Protein AF-G0PGC0-F1 (afdb_monomer)

Organism: Caenorhabditis brenneri (NCBI:txid135651)

Foldseek 3Di:
DWWWFDFDLPFFQLQETEIETEPPLDDLVLVLQQDALVVVVVVVVVVLVVLVVSQVVSCVVPVDGHAYEYEYECPPPDVVQLPPCPHSVNQSLLQSLVCCVPRNLVHYQAYEYEDHPDDVVVVVVSCPVRHDPSSVVRYDYDPALVCVVVVGALCNDQVVSVGDDFQPVPQPVVRSSSTHNDDDRDPVSGADQCNQVVVVVHPDFDDWDKDFAFAQGKDKDKEFDQAWFKKKKWKAKPAWKFKWKWFDDPNDTHTPGDGDIHHGDGHIDIDMDTDGGGMMMIMTGHNDPDRGTMMMIMGMYTDHD

Mean predicted aligned error: 5.48 Å

InterPro domains:
  IPR001251 CRAL-TRIO lipid binding domain [PF00650] (39-163)
  IPR001251 CRAL-TRIO lipid binding domain [PS50191] (1-169)
  IPR001251 CRAL-TRIO lipid binding domain [SM00516] (1-166)
  IPR001251 CRAL-TRIO lipid binding domain [cd00170] (18-164)
  IPR036598 GOLD domain superfamily [SSF101576] (211-293)
  IPR036865 CRAL-TRIO lipid binding domain superfamily [G3DSA:3.40.525.10] (3-189)
  IPR036865 CRAL-TRIO lipid binding domain superfamily [SSF52087] (11-184)

pLDDT: mean 89.94, std 7.07, range [61.03, 98.25]

Secondary structure (DSSP, 8-state):
--EEB---SS-EETTEEEEEEE-TT--HHHHHHHS-HHHHHHHHHHHHHHHHHHHHHHHHHHSS--EEEEEEE-TT--THHHHSTTSHHHHHHHHHHHHHHHTSTTTEEEEEEES-SS-HHHHHHHHHHHS-HHHHHHEEE-SSGGGGGGTS-GGGSBGGGTS-B--TTS-SSSGGG-BPPPPPP-GGGPPPTTHHHHTTT-SS----EEEEE-TT-EEEEEEEESS-EEEEEEEEEEEEEEEEEEEEETTEEEEEEEEEEEEEEEEEEEEEEEE-SEEEEEEEE----SSPPEEEEEEEEEE--

Solvent-accessible surface area (backbone atoms only — not comparable to full-atom values): 16478 Å² total; per-residue (Å²): 87,68,23,37,33,68,77,53,81,89,49,43,33,84,56,28,32,49,38,45,37,41,33,48,80,49,54,58,75,60,48,50,39,52,46,34,63,68,60,55,52,49,52,53,53,55,50,48,56,53,48,54,50,44,29,53,48,50,24,68,76,67,76,42,85,49,33,34,34,37,40,38,35,32,41,77,49,63,68,74,54,50,69,45,70,84,32,69,55,22,45,52,50,31,53,54,45,46,46,40,49,75,65,34,50,88,44,45,67,35,40,40,35,27,56,63,78,60,60,66,73,58,53,48,59,54,44,66,75,51,46,56,73,76,45,52,72,32,52,42,82,39,95,48,61,69,57,51,62,80,80,38,45,47,68,45,32,34,38,81,57,76,29,64,21,62,36,87,84,68,68,18,60,58,34,44,61,40,19,26,70,35,61,82,84,56,78,90,58,50,50,56,85,46,41,76,32,44,80,68,78,29,95,56,71,69,92,55,53,76,48,75,29,41,51,74,30,73,46,79,49,79,42,75,41,89,52,58,24,34,38,35,41,40,31,34,24,77,37,64,29,36,36,32,29,29,35,55,53,99,91,41,78,44,79,79,38,74,77,44,77,50,60,20,83,82,34,44,40,65,54,72,43,82,41,64,57,42,41,36,34,42,37,40,30,20,77,49,95,47,93,67,55,36,43,35,43,36,34,67,50,72,42,83,116

Nearest PDB structures (foldseek):
  6q68-assembly1_C  TM=8.870E-01  e=1.163E-05  Bos taurus
  6hlt-assembly2_C  TM=7.631E-01  e=2.149E-05  Homo sapiens
  6hlw-assembly2_C  TM=6.693E-01  e=7.563E-06  Homo sapiens
  3afg-assembly2_B  TM=5.749E-01  e=2.508E-04  Thermococcus kodakarensis
  8xmz-assembly2_B  TM=5.849E-01  e=1.317E-03  Aquimarina sp. BL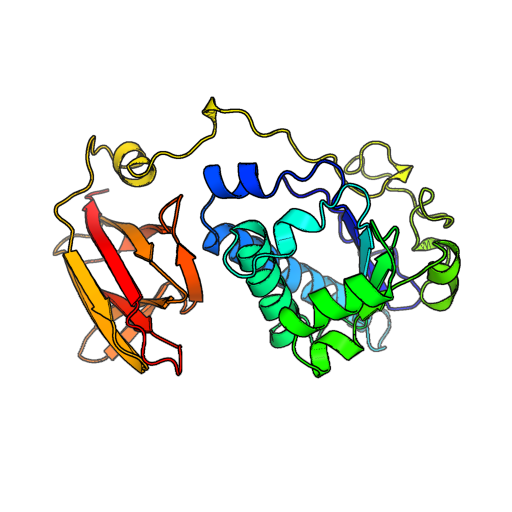5

Sequence (305 aa):
RFHISQLNYEVTSKNLHVFVQRMDGMDIKEILKIMPLSYVLHSYFMLQENFSRAIAHTERETGKPSSVVCILDLKGLNLMDFMNPLSGPAQLARLVVQIWAEYFSDHLCKLLLINPPGIISVMWQVTKRLVDPNTAEKLAFLSNIEDLKKYLEPESIPIEYGGTYRDDTGYADPPEGACKPPRKIIKDEYKAQDYIWNENGLLKAPKGKSFSVKSFHTSEYSVKTSTAGKLVWSYTSSGDIDFEIVRKDAGKEIAIWPKITVTSLKLPEFGEKLVTPGEYILKFTNPSNTWFPVKINCAGEVFNV

Structure (mmCIF, N/CA/C/O backbone):
data_AF-G0PGC0-F1
#
_entry.id   AF-G0PGC0-F1
#
loop_
_atom_site.group_PDB
_atom_site.id
_atom_site.type_symbol
_atom_site.label_atom_id
_atom_site.label_alt_id
_atom_site.label_comp_id
_atom_site.label_asym_id
_atom_site.label_entity_id
_atom_site.label_seq_id
_atom_site.pdbx_PDB_ins_code
_atom_site.Cartn_x
_atom_site.Cartn_y
_atom_site.Cartn_z
_atom_site.occupancy
_atom_site.B_iso_or_equiv
_atom_site.auth_seq_id
_atom_site.auth_comp_id
_atom_site.auth_asym_id
_atom_site.auth_atom_id
_atom_site.pdbx_PDB_model_num
ATOM 1 N N . ARG A 1 1 ? -6.577 6.711 -8.496 1.00 81.94 1 ARG A N 1
ATOM 2 C CA . ARG A 1 1 ? -6.130 7.736 -7.511 1.00 81.94 1 ARG A CA 1
ATOM 3 C C . ARG A 1 1 ? -4.621 7.727 -7.477 1.00 81.94 1 ARG A C 1
ATOM 5 O O . ARG A 1 1 ? -4.012 8.768 -7.637 1.00 81.94 1 ARG A O 1
ATOM 12 N N . PHE A 1 2 ? -4.063 6.531 -7.345 1.00 85.81 2 PHE A N 1
ATOM 13 C CA . PHE A 1 2 ? -2.728 6.196 -7.812 1.00 85.81 2 PHE A CA 1
ATOM 14 C C . PHE A 1 2 ? -2.684 6.214 -9.344 1.00 85.81 2 PHE A C 1
ATOM 16 O O . PHE A 1 2 ? -3.725 6.001 -9.979 1.00 85.81 2 PHE A O 1
ATOM 23 N N . HIS A 1 3 ? -1.506 6.512 -9.880 1.00 91.12 3 HIS A N 1
ATOM 24 C CA . HIS A 1 3 ? -1.178 6.518 -11.299 1.00 91.12 3 HIS A CA 1
ATOM 25 C C . HIS A 1 3 ? -0.378 5.236 -11.568 1.00 91.12 3 HIS A C 1
ATOM 27 O O . HIS A 1 3 ? 0.826 5.192 -11.333 1.00 91.12 3 HIS A O 1
ATOM 33 N N . ILE A 1 4 ? -1.077 4.156 -11.912 1.00 92.00 4 ILE A N 1
ATOM 34 C CA . ILE A 1 4 ? -0.510 2.801 -12.008 1.00 92.00 4 ILE A CA 1
ATOM 35 C C . ILE A 1 4 ? -0.926 2.142 -13.318 1.00 92.00 4 ILE A C 1
ATOM 37 O O . ILE A 1 4 ? -1.946 2.538 -13.890 1.00 92.00 4 ILE A O 1
ATOM 41 N N . SER A 1 5 ? -0.161 1.152 -13.768 1.00 92.69 5 SER A N 1
ATOM 42 C CA . SER A 1 5 ? -0.523 0.289 -14.890 1.00 92.69 5 SER A CA 1
ATOM 43 C C . SER A 1 5 ? -1.480 -0.823 -14.474 1.00 92.69 5 SER A C 1
ATOM 45 O O . SER A 1 5 ? -1.634 -1.145 -13.292 1.00 92.69 5 SER A O 1
ATOM 47 N N . GLN A 1 6 ? -2.104 -1.453 -15.466 1.00 90.00 6 GLN A N 1
ATOM 48 C CA . GLN A 1 6 ? -2.569 -2.824 -15.287 1.00 90.00 6 GLN A CA 1
ATOM 49 C C . GLN A 1 6 ? -1.377 -3.781 -15.273 1.00 90.00 6 GLN A C 1
ATOM 51 O O . GLN A 1 6 ? -0.302 -3.473 -15.790 1.00 90.00 6 GLN A O 1
ATOM 56 N N . LEU A 1 7 ? -1.584 -4.949 -14.673 1.00 89.38 7 LEU A N 1
ATOM 57 C CA . LEU A 1 7 ? -0.674 -6.070 -14.834 1.00 89.38 7 LEU A CA 1
ATOM 58 C C . LEU A 1 7 ? -1.177 -6.907 -16.007 1.00 89.38 7 LEU A C 1
ATOM 60 O O . LEU A 1 7 ? -2.195 -7.585 -15.878 1.00 89.38 7 LEU A O 1
ATOM 64 N N . ASN A 1 8 ? -0.494 -6.823 -17.145 1.00 87.94 8 ASN A N 1
ATOM 65 C CA . ASN A 1 8 ? -0.807 -7.646 -18.305 1.00 87.94 8 ASN A CA 1
ATOM 66 C C . ASN A 1 8 ? -0.145 -9.023 -18.136 1.00 87.94 8 ASN A C 1
ATOM 68 O O . ASN A 1 8 ? 1.062 -9.115 -17.910 1.00 87.94 8 ASN A O 1
ATOM 72 N N . TYR A 1 9 ? -0.942 -10.090 -18.188 1.00 89.69 9 TYR A N 1
ATOM 73 C CA . TYR A 1 9 ? -0.451 -11.453 -17.970 1.00 89.69 9 TYR A CA 1
ATOM 74 C C . TYR A 1 9 ? 0.222 -12.011 -19.230 1.00 89.69 9 TYR A C 1
ATOM 76 O O . TYR A 1 9 ? 1.066 -12.893 -19.119 1.00 89.69 9 TYR A O 1
ATOM 84 N N . GLU A 1 10 ? -0.115 -11.472 -20.404 1.00 87.00 10 GLU A N 1
ATOM 85 C CA . GLU A 1 10 ? 0.383 -11.926 -21.706 1.00 87.00 10 GLU A CA 1
ATOM 86 C C . GLU A 1 10 ? 1.696 -11.243 -22.109 1.00 87.00 10 GLU A C 1
ATOM 88 O O . GLU A 1 10 ? 2.419 -11.745 -22.967 1.00 87.00 10 GLU A O 1
ATOM 93 N N . VAL A 1 11 ? 2.021 -10.102 -21.492 1.00 89.94 11 VAL A N 1
ATOM 94 C CA . VAL A 1 11 ? 3.246 -9.349 -21.781 1.00 89.94 11 VAL A CA 1
ATOM 95 C C . VAL A 1 11 ? 4.235 -9.507 -20.636 1.00 89.94 11 VAL A C 1
ATOM 97 O O . VAL A 1 11 ? 4.071 -8.938 -19.555 1.00 89.94 11 VAL A O 1
ATOM 100 N N . THR A 1 12 ? 5.299 -10.261 -20.896 1.00 94.56 12 THR A N 1
ATOM 101 C CA . THR A 1 12 ? 6.372 -10.534 -19.939 1.00 94.56 12 THR A CA 1
ATOM 102 C C . THR A 1 12 ? 7.745 -10.258 -20.547 1.00 94.56 12 THR A C 1
ATOM 104 O O . THR A 1 12 ? 7.995 -10.494 -21.726 1.00 94.56 12 THR A O 1
ATOM 107 N N . SER A 1 13 ? 8.689 -9.800 -19.723 1.00 95.56 13 SER A N 1
ATOM 108 C CA . SER A 1 13 ? 10.117 -9.838 -20.050 1.00 95.56 13 SER A CA 1
ATOM 109 C C . SER A 1 13 ? 10.650 -11.219 -19.696 1.00 95.56 13 SER A C 1
ATOM 111 O O . SER A 1 13 ? 10.968 -11.483 -18.529 1.00 95.56 13 SER A O 1
ATOM 113 N N . LYS A 1 14 ? 10.747 -12.121 -20.677 1.00 93.69 14 LYS A N 1
ATOM 114 C CA . LYS A 1 14 ? 10.944 -13.558 -20.421 1.00 93.69 14 LYS A CA 1
ATOM 115 C C . LYS A 1 14 ? 9.803 -14.078 -19.531 1.00 93.69 14 LYS A C 1
ATOM 117 O O . LYS A 1 14 ? 8.668 -14.120 -19.980 1.00 93.69 14 LYS A O 1
ATOM 122 N N . ASN A 1 15 ? 10.073 -14.393 -18.266 1.00 94.56 15 ASN A N 1
ATOM 123 C CA . ASN A 1 15 ? 9.066 -14.827 -17.291 1.00 94.56 15 ASN A CA 1
ATOM 124 C C . ASN A 1 15 ? 8.730 -13.748 -16.247 1.00 94.56 15 ASN A C 1
ATOM 126 O O . ASN A 1 15 ? 8.113 -14.052 -15.228 1.00 94.56 15 ASN A O 1
ATOM 130 N N . LEU A 1 16 ? 9.186 -12.511 -16.447 1.00 95.12 16 LEU A N 1
ATOM 131 C CA . LEU A 1 16 ? 8.971 -11.413 -15.510 1.00 95.12 16 LEU A CA 1
ATOM 132 C C . LEU A 1 16 ? 7.771 -10.582 -15.949 1.00 95.12 16 LEU A C 1
ATOM 134 O O . LEU A 1 16 ? 7.772 -10.037 -17.054 1.00 95.12 16 LEU A O 1
ATOM 138 N N . HIS A 1 17 ? 6.782 -10.432 -15.075 1.00 95.44 17 HIS A N 1
ATOM 139 C CA . HIS A 1 17 ? 5.736 -9.435 -15.280 1.00 95.44 17 HIS A CA 1
ATOM 140 C C . HIS A 1 17 ? 6.259 -8.043 -14.928 1.00 95.44 17 HIS A C 1
ATOM 142 O O . HIS A 1 17 ? 7.068 -7.890 -14.009 1.00 95.44 17 HIS A O 1
ATOM 148 N N . VAL A 1 18 ? 5.767 -7.025 -15.631 1.00 94.62 18 VAL A N 1
ATOM 149 C CA . VAL A 1 18 ? 6.148 -5.629 -15.402 1.00 94.62 18 VAL A CA 1
ATOM 150 C C . VAL A 1 18 ? 4.946 -4.849 -14.887 1.00 94.62 18 VAL A C 1
ATOM 152 O O . VAL A 1 18 ? 3.881 -4.843 -15.500 1.00 94.62 18 VAL A O 1
ATOM 155 N N . PHE A 1 19 ? 5.125 -4.181 -13.750 1.00 93.94 19 PHE A N 1
ATOM 156 C CA . PHE A 1 19 ? 4.148 -3.255 -13.183 1.00 93.94 19 PHE A CA 1
ATOM 157 C C . PHE A 1 19 ? 4.740 -1.851 -13.119 1.00 93.94 19 PHE A C 1
ATOM 159 O O . PHE A 1 19 ? 5.882 -1.680 -12.697 1.00 93.94 19 PHE A O 1
ATOM 166 N N . VAL A 1 20 ? 3.968 -0.837 -13.501 1.00 94.19 20 VAL A N 1
ATOM 167 C CA . VAL A 1 20 ? 4.426 0.555 -13.530 1.00 94.19 20 VAL A CA 1
ATOM 168 C C . VAL A 1 20 ? 3.615 1.390 -12.549 1.00 94.19 20 VAL A C 1
ATOM 170 O O . VAL A 1 20 ? 2.386 1.329 -12.519 1.00 94.19 20 VAL A O 1
ATOM 173 N N . GLN A 1 21 ? 4.306 2.206 -11.760 1.00 92.94 21 GLN A N 1
ATOM 174 C CA . GLN A 1 21 ? 3.711 3.226 -10.907 1.00 92.94 21 GLN A CA 1
ATOM 175 C C . GLN A 1 21 ? 4.413 4.562 -11.129 1.00 92.94 21 GLN A C 1
ATOM 177 O O . GLN A 1 21 ? 5.639 4.646 -11.140 1.00 92.94 21 GLN A O 1
ATOM 182 N N . ARG A 1 22 ? 3.625 5.627 -11.259 1.00 92.81 22 ARG A N 1
ATOM 183 C CA . ARG A 1 22 ? 4.106 6.988 -11.493 1.00 92.81 22 ARG A CA 1
ATOM 184 C C . ARG A 1 22 ? 3.759 7.880 -10.315 1.00 92.81 22 ARG A C 1
ATOM 186 O O . ARG A 1 22 ? 2.637 7.852 -9.816 1.00 92.81 22 ARG A O 1
ATOM 193 N N . MET A 1 23 ? 4.712 8.700 -9.892 1.00 91.06 23 MET A N 1
ATOM 194 C CA . MET A 1 23 ? 4.478 9.715 -8.861 1.00 91.06 23 MET A CA 1
ATOM 195 C C . MET A 1 23 ? 3.878 10.999 -9.442 1.00 91.06 23 MET A C 1
ATOM 197 O O . MET A 1 23 ? 3.264 11.777 -8.713 1.00 91.06 23 MET A O 1
ATOM 201 N N . ASP A 1 24 ? 3.995 11.204 -10.754 1.00 90.25 24 ASP A N 1
ATOM 202 C CA . ASP A 1 24 ? 3.465 12.384 -11.426 1.00 90.25 24 ASP A CA 1
ATOM 203 C C . ASP A 1 24 ? 1.932 12.451 -11.328 1.00 90.25 24 ASP A C 1
ATOM 205 O O . ASP A 1 24 ? 1.215 11.472 -11.571 1.00 90.25 24 ASP A O 1
ATOM 209 N N . GLY A 1 25 ? 1.426 13.619 -10.933 1.00 86.25 25 GLY A N 1
ATOM 210 C CA . GLY A 1 25 ? 0.008 13.855 -10.657 1.00 86.25 25 GLY A CA 1
ATOM 211 C C . GLY A 1 25 ? -0.533 13.212 -9.370 1.00 86.25 25 GLY A C 1
ATOM 212 O O . GLY A 1 25 ? -1.701 13.433 -9.039 1.00 86.25 25 GLY A O 1
ATOM 213 N N . MET A 1 26 ? 0.268 12.443 -8.620 1.00 87.44 26 MET A N 1
ATOM 214 C CA . MET A 1 26 ? -0.148 11.917 -7.318 1.00 87.44 26 MET A CA 1
ATOM 215 C C . MET A 1 26 ? 0.026 12.963 -6.215 1.00 87.44 26 MET A C 1
ATOM 217 O O . MET A 1 26 ? 1.141 13.308 -5.832 1.00 87.44 26 MET A O 1
ATOM 221 N N . ASP A 1 27 ? -1.083 13.395 -5.616 1.00 87.62 27 ASP A N 1
ATOM 222 C CA . ASP A 1 27 ? -1.054 14.240 -4.423 1.00 87.62 27 ASP A CA 1
ATOM 223 C C . ASP A 1 27 ? -1.313 13.405 -3.163 1.00 87.62 27 ASP A C 1
ATOM 225 O O . ASP A 1 27 ? -2.452 13.162 -2.753 1.00 87.62 27 ASP A O 1
ATOM 229 N N . ILE A 1 28 ? -0.226 12.946 -2.537 1.00 86.75 28 ILE A N 1
ATOM 230 C CA . ILE A 1 28 ? -0.292 12.130 -1.319 1.00 86.75 28 ILE A CA 1
ATOM 231 C C . ILE A 1 28 ? -0.994 12.891 -0.188 1.00 86.75 28 ILE A C 1
ATOM 233 O O . ILE A 1 28 ? -1.754 12.297 0.574 1.00 86.75 28 ILE A O 1
ATOM 237 N N . LYS A 1 29 ? -0.789 14.208 -0.072 1.00 87.75 29 LYS A N 1
ATOM 238 C CA . LYS A 1 29 ? -1.407 15.003 1.000 1.00 87.75 29 LYS A CA 1
ATOM 239 C C . LYS A 1 29 ? -2.921 15.065 0.840 1.00 87.75 29 LYS A C 1
ATOM 241 O O . LYS A 1 29 ? -3.620 15.062 1.850 1.00 87.75 29 LYS A O 1
ATOM 246 N N . GLU A 1 30 ? -3.414 15.108 -0.393 1.00 89.88 30 GLU A N 1
ATOM 247 C CA . GLU A 1 30 ? -4.845 15.053 -0.704 1.00 89.88 30 GLU A CA 1
ATOM 248 C C . GLU A 1 30 ? -5.427 13.651 -0.503 1.00 89.88 30 GLU A C 1
ATOM 250 O O . GLU A 1 30 ? -6.507 13.518 0.072 1.00 89.88 30 GLU A O 1
ATOM 255 N N . ILE A 1 31 ? -4.696 12.595 -0.883 1.00 89.12 31 ILE A N 1
ATOM 256 C CA . ILE A 1 31 ? -5.098 11.198 -0.634 1.00 89.12 31 ILE A CA 1
ATOM 257 C C . ILE A 1 31 ? -5.354 10.973 0.865 1.00 89.12 31 ILE A C 1
ATOM 259 O O . ILE A 1 31 ? -6.398 10.444 1.247 1.00 89.12 31 ILE A O 1
ATOM 263 N N . LEU A 1 32 ? -4.456 11.468 1.722 1.00 87.56 32 LEU A N 1
ATOM 264 C CA . LEU A 1 32 ? -4.555 11.348 3.183 1.00 87.56 32 LEU A CA 1
ATOM 265 C C . LEU A 1 32 ? -5.748 12.099 3.809 1.00 87.56 32 LEU A C 1
ATOM 267 O O . LEU A 1 32 ? -5.996 11.948 5.004 1.00 87.56 32 LEU A O 1
ATOM 271 N N . LYS A 1 33 ? -6.479 12.919 3.041 1.00 89.00 33 LYS A N 1
ATOM 272 C CA . LYS A 1 33 ? -7.705 13.608 3.492 1.00 89.00 33 LYS A CA 1
ATOM 273 C C . LYS A 1 33 ? -8.989 12.863 3.125 1.00 89.00 33 LYS A C 1
ATOM 275 O O . LYS A 1 33 ? -10.048 13.189 3.657 1.00 89.00 33 LYS A O 1
ATOM 280 N N . ILE A 1 34 ? -8.919 11.901 2.204 1.00 89.75 34 ILE A N 1
ATOM 281 C CA . ILE A 1 34 ? -10.105 11.227 1.651 1.00 89.75 34 ILE A CA 1
ATOM 282 C C . ILE A 1 34 ? -10.176 9.741 1.996 1.00 89.75 34 ILE A C 1
ATOM 284 O O . ILE A 1 34 ? -11.237 9.131 1.860 1.00 89.75 34 ILE A O 1
ATOM 288 N N . MET A 1 35 ? -9.065 9.128 2.408 1.00 88.31 35 MET A N 1
ATOM 289 C CA . MET A 1 35 ? -9.035 7.710 2.748 1.00 88.31 35 MET A CA 1
ATOM 290 C C . MET A 1 35 ? -8.080 7.410 3.905 1.00 88.31 35 MET A C 1
ATOM 292 O O . MET A 1 35 ? -6.978 7.965 3.933 1.00 88.31 35 MET A O 1
ATOM 296 N N . PRO A 1 36 ? -8.487 6.546 4.854 1.00 90.44 36 PRO A N 1
ATOM 297 C CA . PRO A 1 36 ? -7.588 6.053 5.889 1.00 90.44 36 PRO A CA 1
ATOM 298 C C . PRO A 1 36 ? -6.392 5.302 5.296 1.00 90.44 36 PRO A C 1
ATOM 300 O O . PRO A 1 36 ? -6.474 4.760 4.186 1.00 90.44 36 PRO A O 1
ATOM 303 N N . LEU A 1 37 ? -5.287 5.245 6.042 1.00 87.44 37 LEU A N 1
ATOM 304 C CA . LEU A 1 37 ? -4.079 4.548 5.605 1.00 87.44 37 LEU A CA 1
ATOM 305 C C . LEU A 1 37 ? -4.343 3.056 5.434 1.00 87.44 37 LEU A C 1
ATOM 307 O O . LEU A 1 37 ? -3.862 2.483 4.458 1.00 87.44 37 LEU A O 1
ATOM 311 N N . SER A 1 38 ? -5.163 2.445 6.295 1.00 87.69 38 SER A N 1
ATOM 312 C CA . SER A 1 38 ? -5.525 1.025 6.165 1.00 87.69 38 SER A CA 1
ATOM 313 C C . SER A 1 38 ? -6.145 0.675 4.807 1.00 87.69 38 SER A C 1
ATOM 315 O O . SER A 1 38 ? 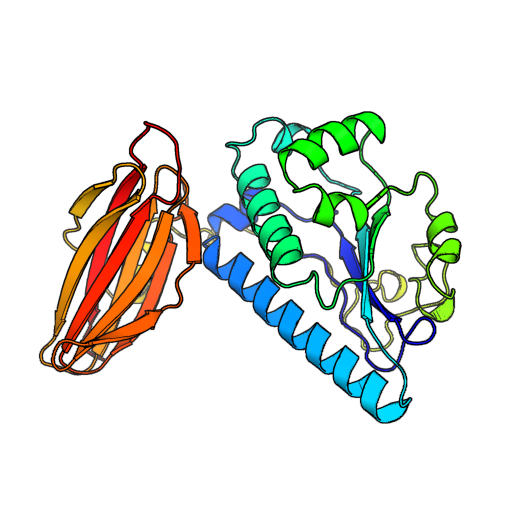-5.845 -0.383 4.260 1.00 87.69 38 SER A O 1
ATOM 317 N N . TYR A 1 39 ? -6.936 1.569 4.201 1.00 88.31 39 TYR A N 1
ATOM 318 C CA . TYR A 1 39 ? -7.490 1.358 2.857 1.00 88.31 39 TYR A CA 1
ATOM 319 C C . TYR A 1 39 ? -6.424 1.442 1.764 1.00 88.31 39 TYR A C 1
ATOM 321 O O . TYR A 1 39 ? -6.515 0.743 0.749 1.00 88.31 39 TYR A O 1
ATOM 329 N N . VAL A 1 40 ? -5.405 2.286 1.955 1.00 86.94 40 VAL A N 1
ATOM 330 C CA . VAL A 1 40 ? -4.252 2.311 1.051 1.00 86.94 40 VAL A CA 1
ATOM 331 C C . VAL A 1 40 ? -3.503 0.987 1.160 1.00 86.94 40 VAL A C 1
ATOM 333 O O . VAL A 1 40 ? -3.279 0.350 0.136 1.00 86.94 40 VAL A O 1
ATOM 336 N N . LEU A 1 41 ? -3.213 0.518 2.379 1.00 85.12 41 LEU A N 1
ATOM 337 C CA . LEU A 1 41 ? -2.564 -0.779 2.609 1.00 85.12 41 LEU A CA 1
ATOM 338 C C . LEU A 1 41 ? -3.365 -1.937 2.010 1.00 85.12 41 LEU A C 1
ATOM 340 O O . LEU A 1 41 ? -2.803 -2.766 1.302 1.00 85.12 41 LEU A O 1
ATOM 344 N N . HIS A 1 42 ? -4.686 -1.950 2.206 1.00 86.31 42 HIS A N 1
ATOM 345 C CA . HIS A 1 42 ? -5.571 -2.940 1.597 1.00 86.31 42 HIS A CA 1
ATOM 346 C C . HIS A 1 42 ? -5.437 -2.970 0.069 1.00 86.31 42 HIS A C 1
ATOM 348 O O . HIS A 1 42 ? -5.360 -4.043 -0.519 1.00 86.31 42 HIS A O 1
ATOM 354 N N . SER A 1 43 ? -5.322 -1.805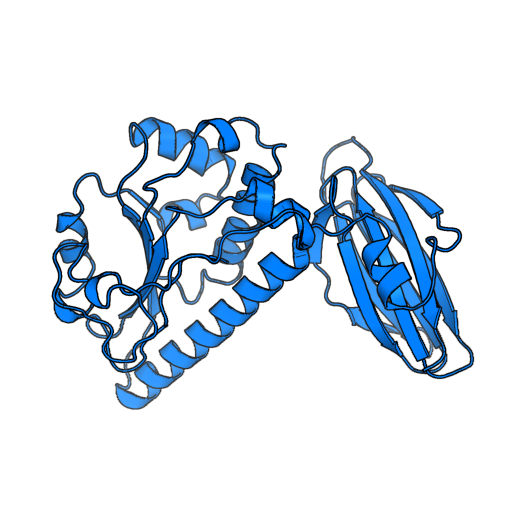 -0.575 1.00 86.88 43 SER A N 1
ATOM 355 C CA . SER A 1 43 ? -5.113 -1.727 -2.027 1.00 86.88 43 SER A CA 1
ATOM 356 C C . SER A 1 43 ? -3.785 -2.366 -2.460 1.00 86.88 43 SER A C 1
ATOM 358 O O . SER A 1 43 ? -3.741 -3.017 -3.501 1.00 86.88 43 SER A O 1
ATOM 360 N N . TYR A 1 44 ? -2.720 -2.235 -1.660 1.00 86.56 44 TYR A N 1
ATOM 361 C CA . TYR A 1 44 ? -1.438 -2.901 -1.925 1.00 86.56 44 TYR A CA 1
ATOM 362 C C . TYR A 1 44 ? -1.493 -4.415 -1.668 1.00 86.56 44 TYR A C 1
ATOM 364 O O . TYR A 1 44 ? -0.897 -5.162 -2.438 1.00 86.56 44 TYR A O 1
ATOM 372 N N . PHE A 1 45 ? -2.250 -4.890 -0.673 1.00 85.62 45 PHE A N 1
ATOM 373 C CA . PHE A 1 45 ? -2.495 -6.330 -0.500 1.00 85.62 45 PHE A CA 1
ATOM 374 C C . PHE A 1 45 ? -3.274 -6.927 -1.680 1.00 85.62 45 PHE A C 1
ATOM 376 O O . PHE A 1 45 ? -2.936 -7.998 -2.173 1.00 85.62 45 PHE A O 1
ATOM 383 N N . MET A 1 46 ? -4.277 -6.212 -2.199 1.00 88.38 46 MET A N 1
ATOM 384 C CA . MET A 1 46 ? -4.989 -6.643 -3.409 1.00 88.38 46 MET A CA 1
ATOM 385 C C . MET A 1 46 ? -4.077 -6.659 -4.643 1.00 88.38 46 MET A C 1
ATOM 387 O O . MET A 1 46 ? -4.209 -7.534 -5.498 1.00 88.38 46 MET A O 1
ATOM 391 N N . LEU A 1 47 ? -3.139 -5.710 -4.738 1.00 88.12 47 LEU A N 1
ATOM 392 C CA . LEU A 1 47 ? -2.128 -5.697 -5.794 1.00 88.12 47 LEU A CA 1
ATOM 393 C C . LEU A 1 47 ? -1.185 -6.903 -5.686 1.00 88.12 47 LEU A C 1
ATOM 395 O O . LEU A 1 47 ? -0.887 -7.525 -6.701 1.00 88.12 47 LEU A O 1
ATOM 399 N N . GLN A 1 48 ? -0.764 -7.261 -4.473 1.00 85.94 48 GLN A N 1
ATOM 400 C CA . GLN A 1 48 ? 0.050 -8.451 -4.227 1.00 85.94 48 GLN A CA 1
ATOM 401 C C . GLN A 1 48 ? -0.671 -9.725 -4.682 1.00 85.94 48 GLN A C 1
ATOM 403 O O . GLN A 1 48 ? -0.092 -10.506 -5.425 1.00 85.94 48 GLN A O 1
ATOM 408 N N . GLU A 1 49 ? -1.938 -9.912 -4.309 1.00 88.69 49 GLU A N 1
ATOM 409 C CA . GLU A 1 49 ? -2.732 -11.066 -4.758 1.00 88.69 49 GLU A CA 1
ATOM 410 C C . GLU A 1 49 ? -2.805 -11.137 -6.293 1.00 88.69 49 GLU A C 1
ATOM 412 O O . GLU A 1 49 ? -2.708 -12.212 -6.888 1.00 88.69 49 GLU A O 1
ATOM 417 N N . ASN A 1 50 ? -2.923 -9.985 -6.962 1.00 90.94 50 ASN A N 1
ATOM 418 C CA . ASN A 1 50 ? -2.869 -9.927 -8.420 1.00 90.94 50 ASN A CA 1
ATOM 419 C C . ASN A 1 50 ? -1.492 -10.357 -8.967 1.00 90.94 50 ASN A C 1
ATOM 421 O O . ASN A 1 50 ? -1.424 -11.059 -9.974 1.00 90.94 50 ASN A O 1
ATOM 425 N N . PHE A 1 51 ? -0.400 -9.984 -8.296 1.00 91.75 51 PHE A N 1
ATOM 426 C CA . PHE A 1 51 ? 0.957 -10.398 -8.671 1.00 91.75 51 PHE A CA 1
ATOM 427 C C . PHE A 1 51 ? 1.135 -11.910 -8.512 1.00 91.75 51 PHE A C 1
ATOM 429 O O . PHE A 1 51 ? 1.634 -12.562 -9.426 1.00 91.75 51 PHE A O 1
ATOM 436 N N . SER A 1 52 ? 0.672 -12.480 -7.397 1.00 91.06 52 SER A N 1
ATOM 437 C CA . SER A 1 52 ? 0.733 -13.921 -7.135 1.00 91.06 52 SER A CA 1
ATOM 438 C C . SER A 1 52 ? -0.023 -14.723 -8.196 1.00 91.06 52 SER A C 1
ATOM 440 O O . SER A 1 52 ? 0.466 -15.753 -8.657 1.00 91.06 52 SER A O 1
ATOM 442 N N . ARG A 1 53 ? -1.191 -14.236 -8.638 1.00 93.12 53 ARG A N 1
ATOM 443 C CA . ARG A 1 53 ? -1.969 -14.870 -9.714 1.00 93.12 53 ARG A CA 1
ATOM 444 C C . ARG A 1 53 ? -1.259 -14.828 -11.062 1.00 93.12 53 ARG A C 1
ATOM 446 O O . ARG A 1 53 ? -1.281 -15.834 -11.767 1.00 93.12 53 ARG A O 1
ATOM 453 N N . ALA A 1 54 ? -0.625 -13.708 -11.404 1.00 93.94 54 ALA A N 1
ATOM 454 C CA . ALA A 1 54 ? 0.144 -13.584 -12.640 1.00 93.94 54 ALA A CA 1
ATOM 455 C C . ALA A 1 54 ? 1.347 -14.535 -12.653 1.00 93.94 54 ALA A C 1
ATOM 457 O O . ALA A 1 54 ? 1.511 -15.307 -13.595 1.00 93.94 54 ALA A O 1
ATOM 458 N N . ILE A 1 55 ? 2.113 -14.559 -11.557 1.00 93.75 55 ILE A N 1
ATOM 459 C CA . ILE A 1 55 ? 3.238 -15.485 -11.369 1.00 93.75 55 ILE A CA 1
ATOM 460 C C . ILE A 1 55 ? 2.761 -16.930 -11.533 1.00 93.75 55 ILE A C 1
ATOM 462 O O . ILE A 1 55 ? 3.289 -17.654 -12.373 1.00 93.75 55 ILE A O 1
ATOM 466 N N . ALA A 1 56 ? 1.718 -17.335 -10.800 1.00 94.50 56 ALA A N 1
ATOM 467 C CA . ALA A 1 56 ? 1.194 -18.697 -10.865 1.00 94.50 56 ALA A CA 1
ATOM 468 C C . ALA A 1 56 ? 0.683 -19.069 -12.268 1.00 94.50 56 ALA A C 1
ATOM 470 O O . ALA A 1 56 ? 0.827 -20.215 -12.696 1.00 94.50 56 ALA A O 1
ATOM 471 N N . HIS A 1 57 ? 0.093 -18.114 -12.991 1.00 95.19 57 HIS A N 1
ATOM 472 C CA . HIS A 1 57 ? -0.316 -18.300 -14.379 1.00 95.19 57 HIS A CA 1
ATOM 473 C C . HIS A 1 57 ? 0.894 -18.575 -15.284 1.00 95.19 57 HIS A C 1
ATOM 475 O O . HIS A 1 57 ? 0.939 -19.614 -15.941 1.00 95.19 57 HIS A O 1
ATOM 481 N N . THR A 1 58 ? 1.914 -17.716 -15.254 1.00 95.75 58 THR A N 1
ATOM 482 C CA . THR A 1 58 ? 3.127 -17.870 -16.076 1.00 95.75 58 THR A CA 1
ATOM 483 C C . THR A 1 58 ? 3.915 -19.130 -15.728 1.00 95.75 58 THR A C 1
ATOM 485 O O . THR A 1 58 ? 4.415 -19.819 -16.620 1.00 95.75 58 THR A O 1
ATOM 488 N N . GLU A 1 59 ? 4.019 -19.482 -14.446 1.00 95.88 59 GLU A N 1
ATOM 489 C CA . GLU A 1 59 ? 4.684 -20.715 -14.009 1.00 95.88 59 GLU A CA 1
ATOM 490 C C . GLU A 1 59 ? 3.955 -21.960 -14.513 1.00 95.88 59 GLU A C 1
ATOM 492 O O . GLU A 1 59 ? 4.599 -22.917 -14.946 1.00 95.88 59 GLU A O 1
ATOM 497 N N . ARG A 1 60 ? 2.617 -21.934 -14.516 1.00 96.56 60 ARG A N 1
ATOM 498 C CA . ARG A 1 60 ? 1.794 -23.025 -15.044 1.00 96.56 60 ARG A CA 1
ATOM 499 C C . ARG A 1 60 ? 1.963 -23.199 -16.552 1.00 96.56 60 ARG A C 1
ATOM 501 O O . ARG A 1 60 ? 2.077 -24.334 -17.004 1.00 96.56 60 ARG A O 1
ATOM 508 N N . GLU A 1 61 ? 1.978 -22.104 -17.306 1.00 95.50 61 GLU A N 1
ATOM 509 C CA . GLU A 1 61 ? 2.098 -22.138 -18.769 1.00 95.50 61 GLU A CA 1
ATOM 510 C C . GLU A 1 61 ? 3.520 -22.497 -19.225 1.00 95.50 61 GLU A C 1
ATOM 512 O O . GLU A 1 61 ? 3.709 -23.255 -20.175 1.00 95.50 61 GLU A O 1
ATOM 517 N N . THR A 1 62 ? 4.544 -21.975 -18.542 1.00 95.44 62 THR A N 1
ATOM 518 C CA . THR A 1 62 ? 5.944 -22.103 -18.987 1.00 95.44 62 THR A CA 1
ATOM 519 C C . THR A 1 62 ? 6.727 -23.220 -18.294 1.00 95.44 62 THR A C 1
ATOM 521 O O . THR A 1 62 ? 7.803 -23.593 -18.771 1.00 95.44 62 THR A O 1
ATOM 524 N N . GLY A 1 63 ? 6.239 -23.732 -17.158 1.00 96.62 63 GLY A N 1
ATOM 525 C CA . GLY A 1 63 ? 6.945 -24.702 -16.313 1.00 96.62 63 GLY A CA 1
ATOM 526 C C . GLY A 1 63 ? 8.225 -24.158 -15.664 1.00 96.62 63 GLY A C 1
ATOM 527 O O . GLY A 1 63 ? 9.070 -24.935 -15.220 1.00 96.62 63 GLY A O 1
ATOM 528 N N . LYS A 1 64 ? 8.412 -22.834 -15.647 1.00 95.62 64 LYS A N 1
ATOM 529 C CA . LYS A 1 64 ? 9.624 -22.148 -15.177 1.00 95.62 64 LYS A CA 1
ATOM 530 C C . LYS A 1 64 ? 9.259 -21.073 -14.151 1.00 95.62 64 LYS A C 1
ATOM 532 O O . LYS A 1 64 ? 8.207 -20.464 -14.320 1.00 95.62 64 LYS A O 1
ATOM 537 N N . PRO A 1 65 ? 10.137 -20.771 -13.173 1.00 94.38 65 PRO A N 1
ATOM 538 C CA . PRO A 1 65 ? 9.883 -19.728 -12.179 1.00 94.38 65 PRO A CA 1
ATOM 539 C C . PRO A 1 65 ? 9.515 -18.377 -12.804 1.00 94.38 65 PRO A C 1
ATOM 541 O O . PRO A 1 65 ? 10.054 -18.004 -13.855 1.00 94.38 65 PRO A O 1
ATOM 544 N N . SER A 1 66 ? 8.626 -17.642 -12.137 1.00 94.12 66 SER A N 1
ATOM 545 C CA . SER A 1 66 ? 8.193 -16.296 -12.526 1.00 94.12 66 SER A CA 1
ATOM 546 C C . SER A 1 66 ? 8.300 -15.317 -11.352 1.00 94.12 66 SER A C 1
ATOM 548 O O . SER A 1 66 ? 8.500 -15.702 -10.202 1.00 94.12 66 SER A O 1
ATOM 550 N N . SER A 1 67 ? 8.249 -14.021 -11.652 1.00 92.94 67 SER A N 1
ATOM 551 C CA . SER A 1 67 ? 8.336 -12.941 -10.669 1.00 92.94 67 SER A CA 1
ATOM 552 C C . SER A 1 67 ? 7.801 -11.635 -11.273 1.00 92.94 67 SER A C 1
ATOM 554 O O . SER A 1 67 ? 7.496 -11.567 -12.466 1.00 92.94 67 SER A O 1
ATOM 556 N N . VAL A 1 68 ? 7.694 -10.586 -10.457 1.00 92.25 68 VAL A N 1
ATOM 557 C CA . VAL A 1 68 ? 7.325 -9.233 -10.883 1.00 92.25 68 VAL A CA 1
ATOM 558 C C . VAL A 1 68 ? 8.515 -8.285 -10.737 1.00 92.25 68 VAL A C 1
ATOM 560 O O . VAL A 1 68 ? 9.255 -8.322 -9.750 1.00 92.25 68 VAL A O 1
ATOM 563 N N . VAL A 1 69 ? 8.677 -7.401 -11.717 1.00 93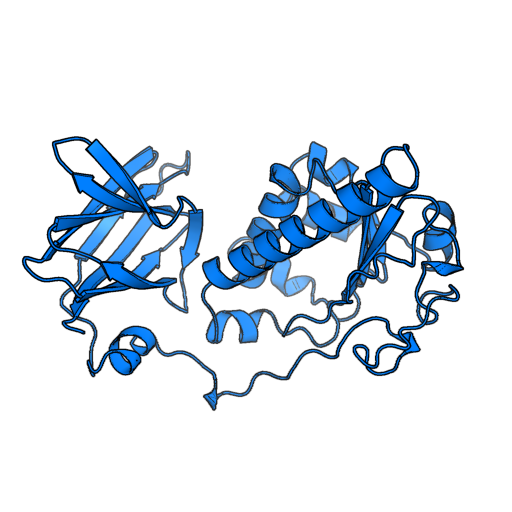.06 69 VAL A N 1
ATOM 564 C CA . VAL A 1 69 ? 9.528 -6.211 -11.643 1.00 93.06 69 VAL A CA 1
ATOM 565 C C . VAL A 1 69 ? 8.630 -4.982 -11.639 1.00 93.06 69 VAL A C 1
ATOM 567 O O . VAL A 1 69 ? 7.761 -4.825 -12.497 1.00 93.06 69 VAL A O 1
ATOM 570 N N . CYS A 1 70 ? 8.853 -4.093 -10.677 1.00 93.00 70 CYS A N 1
ATOM 571 C CA . CYS A 1 70 ? 8.132 -2.830 -10.597 1.00 93.00 70 CYS A CA 1
ATOM 572 C C . CYS A 1 70 ? 9.009 -1.694 -11.128 1.00 93.00 70 CYS A C 1
ATOM 574 O O . CYS A 1 70 ? 10.153 -1.545 -10.699 1.00 93.00 70 CYS A O 1
ATOM 576 N N . ILE A 1 71 ? 8.465 -0.865 -12.013 1.00 95.12 71 ILE A N 1
ATOM 577 C CA . ILE A 1 71 ? 9.052 0.412 -12.426 1.00 95.12 71 ILE A CA 1
ATOM 578 C C . ILE A 1 71 ? 8.351 1.515 -11.632 1.00 95.12 71 ILE A C 1
ATOM 580 O O . ILE A 1 71 ? 7.132 1.664 -11.715 1.00 95.12 71 ILE A O 1
ATOM 584 N N . LEU A 1 72 ? 9.117 2.286 -10.862 1.00 94.06 72 LEU A N 1
ATOM 585 C CA . LEU A 1 72 ? 8.625 3.439 -10.113 1.00 94.06 72 LEU A CA 1
ATOM 586 C C . LEU A 1 72 ? 9.217 4.726 -10.690 1.00 94.06 72 LEU A C 1
ATOM 588 O O . LEU A 1 72 ? 10.392 5.036 -10.487 1.00 94.06 72 LEU A O 1
ATOM 592 N N . ASP A 1 73 ? 8.384 5.486 -11.393 1.00 94.69 73 ASP A N 1
ATOM 593 C CA . ASP A 1 73 ? 8.745 6.789 -11.943 1.00 94.69 73 ASP A CA 1
ATOM 594 C C . ASP A 1 73 ? 8.580 7.877 -10.882 1.00 94.69 73 ASP A C 1
ATOM 596 O O . ASP A 1 73 ? 7.465 8.228 -10.484 1.00 94.69 73 ASP A O 1
ATOM 600 N N . LEU A 1 74 ? 9.709 8.411 -10.417 1.00 92.75 74 LEU A N 1
ATOM 601 C CA . LEU A 1 74 ? 9.772 9.415 -9.357 1.00 92.75 74 LEU A CA 1
ATOM 602 C C . LEU A 1 74 ? 9.573 10.849 -9.863 1.00 92.75 74 LEU A C 1
ATOM 604 O O . LEU A 1 74 ? 9.630 11.789 -9.062 1.00 92.75 74 LEU A O 1
ATOM 608 N N . LYS A 1 75 ? 9.313 11.042 -11.162 1.00 92.00 75 LYS A N 1
ATOM 609 C CA . LYS A 1 75 ? 8.971 12.356 -11.710 1.00 92.00 75 LYS A CA 1
ATOM 610 C C . LYS A 1 75 ? 7.785 12.958 -10.948 1.00 92.00 75 LYS A C 1
ATOM 612 O O . LYS A 1 75 ? 6.796 12.288 -10.674 1.00 92.00 75 LYS A O 1
ATOM 617 N N . GLY A 1 76 ? 7.896 14.238 -10.593 1.00 88.00 76 GLY A N 1
ATOM 618 C CA . GLY A 1 76 ? 6.865 14.964 -9.840 1.00 88.00 76 GLY A CA 1
ATOM 619 C C . GLY A 1 76 ? 6.902 14.747 -8.321 1.00 88.00 76 GLY A C 1
ATOM 620 O O . GLY A 1 76 ? 6.189 15.439 -7.594 1.00 88.00 76 GLY A O 1
ATOM 621 N N . LEU A 1 77 ? 7.757 13.853 -7.811 1.00 88.00 77 LEU A N 1
ATOM 622 C CA . LEU A 1 77 ? 7.916 13.652 -6.373 1.00 88.00 77 LEU A CA 1
ATOM 623 C C . LEU A 1 77 ? 8.604 14.857 -5.711 1.00 88.00 77 LEU A C 1
ATOM 625 O O . LEU A 1 77 ? 9.715 15.239 -6.079 1.00 88.00 77 LEU A O 1
ATOM 629 N N . ASN A 1 78 ? 7.991 15.409 -4.663 1.00 87.00 78 ASN A N 1
ATOM 630 C CA . ASN A 1 78 ? 8.616 16.443 -3.841 1.00 87.00 78 ASN A CA 1
ATOM 631 C C . ASN A 1 78 ? 9.404 15.823 -2.677 1.00 87.00 78 ASN A C 1
ATOM 633 O O . ASN A 1 78 ? 8.824 15.413 -1.672 1.00 87.00 78 ASN A O 1
ATOM 637 N N . LEU A 1 79 ? 10.736 15.807 -2.778 1.00 82.75 79 LEU A N 1
ATOM 638 C CA . LEU A 1 79 ? 11.612 15.204 -1.767 1.00 82.75 79 LEU A CA 1
ATOM 639 C C . LEU A 1 79 ? 11.465 15.834 -0.368 1.00 82.75 79 LEU A C 1
ATOM 641 O O . LEU A 1 79 ? 11.626 15.140 0.637 1.00 82.75 79 LEU A O 1
ATOM 645 N N . MET A 1 80 ? 11.106 17.122 -0.288 1.00 84.12 80 MET A N 1
ATOM 646 C CA . MET A 1 80 ? 10.919 17.824 0.989 1.00 84.12 80 MET A CA 1
ATOM 647 C C . MET A 1 80 ? 9.799 17.206 1.831 1.00 84.12 80 MET A C 1
ATOM 649 O O . MET A 1 80 ? 9.881 17.210 3.060 1.00 84.12 80 MET A O 1
ATOM 653 N N . ASP A 1 81 ? 8.787 16.613 1.189 1.00 84.38 81 ASP A N 1
ATOM 654 C CA . ASP A 1 81 ? 7.681 15.953 1.887 1.00 84.38 81 ASP A CA 1
ATOM 655 C C . ASP A 1 81 ? 8.133 14.701 2.649 1.00 84.38 81 ASP A C 1
ATOM 657 O O . ASP A 1 81 ? 7.477 14.306 3.613 1.00 84.38 81 ASP A O 1
ATOM 661 N N . PHE A 1 82 ? 9.280 14.124 2.279 1.00 84.69 82 PHE A N 1
ATOM 662 C CA . PHE A 1 82 ? 9.844 12.910 2.873 1.00 84.69 82 PHE A CA 1
ATOM 663 C C . PHE A 1 82 ? 11.017 13.185 3.823 1.00 84.69 82 PHE A C 1
ATOM 665 O O . PHE A 1 82 ? 11.514 12.265 4.470 1.00 84.69 82 PHE A O 1
ATOM 672 N N . MET A 1 83 ? 11.461 14.443 3.948 1.00 81.62 83 MET A N 1
ATOM 673 C CA . MET A 1 83 ? 12.556 14.804 4.856 1.00 81.62 83 MET A CA 1
ATOM 674 C C . MET A 1 83 ? 12.169 14.695 6.333 1.00 81.62 83 MET A C 1
ATOM 676 O O . MET A 1 83 ? 13.015 14.353 7.159 1.00 81.62 83 MET A O 1
ATOM 680 N N . ASN A 1 84 ? 10.908 14.984 6.668 1.00 83.62 84 ASN A N 1
ATOM 681 C CA . ASN A 1 84 ? 10.376 14.763 8.008 1.00 83.62 84 ASN A CA 1
ATOM 682 C C . ASN A 1 84 ? 9.760 13.352 8.081 1.00 83.62 84 ASN A C 1
ATOM 684 O O . ASN A 1 84 ? 8.691 13.153 7.503 1.00 83.62 84 ASN A O 1
ATOM 688 N N . PRO A 1 85 ? 10.351 12.393 8.820 1.00 78.44 85 PRO A N 1
ATOM 689 C CA . PRO A 1 85 ? 9.832 11.023 8.912 1.00 78.44 85 PRO A CA 1
ATOM 690 C C . PRO A 1 85 ? 8.448 10.931 9.576 1.00 78.44 85 PRO A C 1
ATOM 692 O O . PRO A 1 85 ? 7.776 9.905 9.467 1.00 78.44 85 PRO A O 1
ATOM 695 N N . LEU A 1 86 ? 8.014 11.998 10.258 1.00 79.06 86 LEU A N 1
ATOM 696 C CA . LEU A 1 86 ? 6.695 12.117 10.878 1.00 79.06 86 LEU A CA 1
ATOM 697 C C . LEU A 1 86 ? 5.660 12.796 9.967 1.00 79.06 86 LEU A C 1
ATOM 699 O O . LEU A 1 86 ? 4.517 12.983 10.381 1.00 79.06 86 LEU A O 1
ATOM 703 N N . SER A 1 87 ? 6.030 13.196 8.748 1.00 84.19 87 SER A N 1
ATOM 704 C CA . SER A 1 87 ? 5.060 13.709 7.784 1.00 84.19 87 SER A CA 1
ATOM 705 C C . SER A 1 87 ? 4.116 12.589 7.331 1.00 84.19 87 SER A C 1
ATOM 707 O O . SER A 1 87 ? 4.499 11.422 7.264 1.00 84.19 87 SER A O 1
ATOM 709 N N . GLY A 1 88 ? 2.880 12.944 6.972 1.00 83.12 88 GLY A N 1
ATOM 710 C CA . GLY A 1 88 ? 1.927 11.985 6.405 1.00 83.12 88 GLY A CA 1
ATOM 711 C C . GLY A 1 88 ? 2.473 11.243 5.171 1.00 83.12 88 GLY A C 1
ATOM 712 O O . GLY A 1 88 ? 2.395 10.017 5.141 1.00 83.12 88 GLY A O 1
ATOM 713 N N . PRO A 1 89 ? 3.075 11.938 4.181 1.00 86.25 89 PRO A N 1
ATOM 714 C CA . PRO A 1 89 ? 3.703 11.277 3.038 1.00 86.25 89 PRO A CA 1
ATOM 715 C C . PRO A 1 89 ? 4.826 10.305 3.414 1.00 86.25 89 PRO A C 1
ATOM 717 O O . PRO A 1 89 ? 4.862 9.199 2.880 1.00 86.25 89 PRO A O 1
ATOM 720 N N . ALA A 1 90 ? 5.704 10.673 4.355 1.00 83.69 90 ALA A N 1
ATOM 721 C CA . ALA A 1 90 ? 6.771 9.788 4.815 1.00 83.69 90 ALA A CA 1
ATOM 722 C C . ALA A 1 90 ? 6.218 8.557 5.544 1.00 83.69 90 ALA A C 1
ATOM 724 O O . ALA A 1 90 ? 6.692 7.451 5.305 1.00 83.69 90 ALA A O 1
ATOM 725 N N . GLN A 1 91 ? 5.196 8.726 6.391 1.00 82.69 91 GLN A N 1
ATOM 726 C CA . GLN A 1 91 ? 4.520 7.615 7.067 1.00 82.69 91 GLN A CA 1
ATOM 727 C C . GLN A 1 91 ? 3.870 6.656 6.067 1.00 82.69 91 GLN A C 1
ATOM 729 O O . GLN A 1 91 ? 4.092 5.452 6.161 1.00 82.69 91 GLN A O 1
ATOM 734 N N . LEU A 1 92 ? 3.134 7.174 5.076 1.00 85.06 92 LEU A N 1
ATOM 735 C CA . LEU A 1 92 ? 2.551 6.334 4.031 1.00 85.06 92 LEU A CA 1
ATOM 736 C C . LEU A 1 92 ? 3.638 5.582 3.253 1.00 85.06 92 LEU A C 1
ATOM 738 O O . LEU A 1 92 ? 3.511 4.379 3.051 1.00 85.06 92 LEU A O 1
ATOM 742 N N . ALA A 1 93 ? 4.710 6.268 2.846 1.00 83.06 93 ALA A N 1
ATOM 743 C CA . ALA A 1 93 ? 5.816 5.630 2.140 1.00 83.06 93 ALA A CA 1
ATOM 744 C C . ALA A 1 93 ? 6.473 4.525 2.976 1.00 83.06 93 ALA A C 1
ATOM 746 O O . ALA A 1 93 ? 6.711 3.450 2.438 1.00 83.06 93 ALA A O 1
ATOM 747 N N . ARG A 1 94 ? 6.704 4.741 4.282 1.00 81.19 94 ARG A N 1
ATOM 748 C CA . ARG A 1 94 ? 7.210 3.684 5.175 1.00 81.19 94 ARG A CA 1
ATOM 749 C C . ARG A 1 94 ? 6.290 2.469 5.198 1.00 81.19 94 ARG A C 1
ATOM 751 O O . ARG A 1 94 ? 6.783 1.360 5.070 1.00 81.19 94 ARG A O 1
ATOM 758 N N . LEU A 1 95 ? 4.979 2.668 5.348 1.00 80.12 95 LEU A N 1
ATOM 759 C CA . LEU A 1 95 ? 4.029 1.554 5.413 1.00 80.12 95 LEU A CA 1
ATOM 760 C C . LEU A 1 95 ? 3.971 0.773 4.094 1.00 80.12 95 LEU A C 1
ATOM 762 O O . LEU A 1 95 ? 3.966 -0.452 4.104 1.00 80.12 95 LEU A O 1
ATOM 766 N N . VAL A 1 96 ? 3.966 1.469 2.954 1.00 80.75 96 VAL A N 1
ATOM 767 C CA . VAL A 1 96 ? 3.985 0.828 1.629 1.00 80.75 96 VAL A CA 1
ATOM 768 C C . VAL A 1 96 ? 5.285 0.055 1.412 1.00 80.75 96 VAL A C 1
ATOM 770 O O . VAL A 1 96 ? 5.247 -1.093 0.980 1.00 80.75 96 VAL A O 1
ATOM 773 N N . VAL A 1 97 ? 6.429 0.647 1.764 1.00 76.81 97 VAL A N 1
ATOM 774 C CA . VAL A 1 97 ? 7.728 -0.036 1.734 1.00 76.81 97 VAL A CA 1
ATOM 775 C C . VAL A 1 97 ? 7.719 -1.262 2.634 1.00 76.81 97 VAL A C 1
ATOM 777 O O . VAL A 1 97 ? 8.225 -2.296 2.223 1.00 76.81 97 VAL A O 1
ATOM 780 N N . GLN A 1 98 ? 7.174 -1.165 3.845 1.00 72.94 98 GLN A N 1
ATOM 781 C CA . GLN A 1 98 ? 7.117 -2.291 4.770 1.00 72.94 98 GLN A CA 1
ATOM 782 C C . GLN A 1 98 ? 6.271 -3.427 4.191 1.00 72.94 98 GLN A C 1
ATOM 784 O O . GLN A 1 98 ? 6.683 -4.581 4.239 1.00 72.94 98 GLN A O 1
ATOM 789 N N . ILE A 1 99 ? 5.142 -3.103 3.552 1.00 74.69 99 ILE A N 1
ATOM 790 C CA . ILE A 1 99 ? 4.368 -4.098 2.808 1.00 74.69 99 ILE A CA 1
ATOM 791 C C . ILE A 1 99 ? 5.225 -4.730 1.704 1.00 74.69 99 ILE A C 1
ATOM 793 O O . ILE A 1 99 ? 5.213 -5.950 1.536 1.00 74.69 99 ILE A O 1
ATOM 797 N N . TRP A 1 100 ? 6.000 -3.931 0.966 1.00 70.06 100 TRP A N 1
ATOM 798 C CA . TRP A 1 100 ? 6.896 -4.466 -0.056 1.00 70.06 100 TRP A CA 1
ATOM 799 C C . TRP A 1 100 ? 7.991 -5.375 0.523 1.00 70.06 100 TRP A C 1
ATOM 801 O O . TRP A 1 100 ? 8.297 -6.417 -0.052 1.00 70.06 100 TRP A O 1
ATOM 811 N N . ALA A 1 101 ? 8.557 -4.998 1.665 1.00 66.19 101 ALA A N 1
ATOM 812 C CA . ALA A 1 101 ? 9.599 -5.727 2.375 1.00 66.19 101 ALA A CA 1
ATOM 813 C C . ALA A 1 101 ? 9.108 -7.083 2.895 1.00 66.19 101 ALA A C 1
ATOM 815 O O . ALA A 1 101 ? 9.761 -8.109 2.707 1.00 66.19 101 ALA A O 1
ATOM 816 N N . GLU A 1 102 ? 7.950 -7.084 3.550 1.00 65.44 102 GLU A N 1
ATOM 817 C CA . GLU A 1 102 ? 7.427 -8.249 4.261 1.00 65.44 102 GLU A CA 1
ATOM 818 C C . GLU A 1 102 ? 6.640 -9.188 3.345 1.00 65.44 102 GLU A C 1
ATOM 820 O O . GLU A 1 102 ? 6.749 -10.398 3.498 1.00 65.44 102 GLU A O 1
ATOM 825 N N . TYR A 1 103 ? 5.880 -8.651 2.384 1.00 61.62 103 TYR A N 1
ATOM 826 C CA . TYR A 1 103 ? 4.906 -9.435 1.610 1.00 61.62 103 TYR A CA 1
ATOM 827 C C . TYR A 1 103 ? 5.194 -9.472 0.111 1.00 61.62 103 TYR A C 1
ATOM 829 O O . TYR A 1 103 ? 4.908 -10.471 -0.544 1.00 61.62 103 TYR A O 1
ATOM 837 N N . PHE A 1 104 ? 5.770 -8.409 -0.463 1.00 63.72 104 PHE A N 1
ATOM 838 C CA . PHE A 1 104 ? 6.197 -8.470 -1.865 1.00 63.72 104 PHE A CA 1
ATOM 839 C C . PHE A 1 104 ? 7.550 -9.152 -2.012 1.00 63.72 104 PHE A C 1
ATOM 841 O O . PHE A 1 104 ? 7.922 -9.469 -3.132 1.00 63.72 104 PHE A O 1
ATOM 848 N N . SER A 1 105 ? 8.302 -9.396 -0.940 1.00 61.03 105 SER A N 1
ATOM 849 C CA . SER A 1 105 ? 9.654 -9.934 -1.052 1.00 61.03 105 SER A CA 1
ATOM 850 C C . SER A 1 105 ? 9.725 -11.295 -1.748 1.00 61.03 105 SER A C 1
ATOM 852 O O . SER A 1 105 ? 10.701 -11.520 -2.466 1.00 61.03 105 SER A O 1
ATOM 854 N N . ASP A 1 106 ? 8.693 -12.126 -1.618 1.00 66.88 106 ASP A N 1
ATOM 855 C CA . ASP A 1 106 ? 8.610 -13.429 -2.286 1.00 66.88 106 ASP A CA 1
ATOM 856 C C . ASP A 1 106 ? 8.295 -13.320 -3.788 1.00 66.88 106 ASP A C 1
ATOM 858 O O . ASP A 1 106 ? 8.638 -14.207 -4.566 1.00 66.88 106 ASP A O 1
ATOM 862 N N . HIS A 1 107 ? 7.664 -12.225 -4.222 1.00 71.31 107 HIS A N 1
ATOM 863 C CA . HIS A 1 107 ? 7.191 -12.043 -5.600 1.00 71.31 107 HIS A CA 1
ATOM 864 C C . HIS A 1 107 ? 7.962 -10.981 -6.390 1.00 71.31 107 HIS A C 1
ATOM 866 O O . HIS A 1 107 ? 8.006 -11.051 -7.616 1.00 71.31 107 HIS A O 1
ATOM 872 N N . LEU A 1 108 ? 8.559 -9.999 -5.715 1.00 73.75 108 LEU A N 1
ATOM 873 C CA . LEU A 1 108 ? 9.244 -8.846 -6.291 1.00 73.75 108 LEU A CA 1
ATOM 874 C C . LEU A 1 108 ? 10.732 -9.140 -6.457 1.00 73.75 108 LEU A C 1
ATOM 876 O O . LEU A 1 108 ? 11.486 -9.201 -5.480 1.00 73.75 108 LEU A O 1
ATOM 880 N N . CYS A 1 109 ? 11.164 -9.236 -7.712 1.00 80.88 109 CYS A N 1
ATOM 881 C CA . CYS A 1 109 ? 12.572 -9.392 -8.054 1.00 80.88 109 CYS A CA 1
ATOM 882 C C . CYS A 1 109 ? 13.336 -8.072 -7.862 1.00 80.88 109 CYS A C 1
ATOM 884 O O . CYS A 1 109 ? 14.379 -8.038 -7.203 1.00 80.88 109 CYS A O 1
ATOM 886 N N . LYS A 1 110 ? 12.808 -6.972 -8.422 1.00 88.12 110 LYS A N 1
ATOM 887 C CA . LYS A 1 110 ? 13.421 -5.634 -8.381 1.00 88.12 110 LYS A CA 1
ATOM 888 C C . LYS A 1 110 ? 12.388 -4.508 -8.432 1.00 88.12 110 LYS A C 1
ATOM 890 O O . LYS A 1 110 ? 11.385 -4.613 -9.135 1.00 88.12 110 LYS A O 1
ATOM 895 N N . LEU A 1 111 ? 12.694 -3.405 -7.745 1.00 90.88 111 LEU A N 1
ATOM 896 C CA . LEU A 1 111 ? 12.047 -2.100 -7.905 1.00 90.88 111 LEU A CA 1
ATOM 897 C C . LEU A 1 111 ? 13.022 -1.151 -8.618 1.00 90.88 111 LEU A C 1
ATOM 899 O O . LEU A 1 111 ? 14.023 -0.722 -8.040 1.00 90.88 111 LEU A O 1
ATOM 903 N N . LEU A 1 112 ? 12.738 -0.848 -9.882 1.00 94.62 112 LEU A N 1
ATOM 904 C CA . LEU A 1 112 ? 13.535 0.027 -10.738 1.00 94.62 112 LEU A CA 1
ATOM 905 C C . LEU A 1 112 ? 13.020 1.463 -10.589 1.00 94.62 112 LEU A C 1
ATOM 907 O O . LEU A 1 112 ? 11.912 1.775 -11.019 1.00 94.62 112 LEU A O 1
ATOM 911 N N . LEU A 1 113 ? 13.805 2.334 -9.956 1.00 94.31 113 LEU A N 1
ATOM 912 C CA . LEU A 1 113 ? 13.447 3.733 -9.728 1.00 94.31 113 LEU A CA 1
ATOM 913 C C . LEU A 1 113 ? 14.048 4.610 -10.825 1.00 94.31 113 LEU A C 1
ATOM 915 O O . LEU A 1 113 ? 15.273 4.704 -10.941 1.00 94.31 113 LEU A O 1
ATOM 919 N N . ILE A 1 114 ? 13.190 5.278 -11.593 1.00 95.81 114 ILE A N 1
ATOM 920 C CA . ILE A 1 114 ? 13.581 6.167 -12.696 1.00 95.81 114 ILE A CA 1
ATOM 921 C C . ILE A 1 114 ? 13.213 7.621 -12.384 1.00 95.81 114 ILE A C 1
ATOM 923 O O . ILE A 1 114 ? 12.403 7.892 -11.496 1.00 95.81 114 ILE A O 1
ATOM 927 N N . ASN A 1 115 ? 13.823 8.562 -13.109 1.00 94.25 115 ASN A N 1
ATOM 928 C CA . ASN A 1 115 ? 13.593 10.008 -12.971 1.00 94.25 115 ASN A CA 1
ATOM 929 C C . ASN A 1 115 ? 13.680 10.537 -11.523 1.00 94.25 115 ASN A C 1
ATOM 931 O O . ASN A 1 115 ? 12.754 11.210 -11.059 1.00 94.25 115 ASN A O 1
ATOM 935 N N . PRO A 1 116 ? 14.764 10.254 -10.773 1.00 91.06 116 PRO A N 1
ATOM 936 C CA . PRO A 1 116 ? 14.885 10.753 -9.408 1.00 91.06 116 PRO A CA 1
ATOM 937 C C . PRO A 1 116 ? 14.859 12.298 -9.386 1.00 91.06 116 PRO A C 1
ATOM 939 O O . PRO A 1 116 ? 15.565 12.929 -10.172 1.00 91.06 116 PRO A O 1
ATOM 942 N N . PRO A 1 117 ? 14.112 12.940 -8.463 1.00 85.12 117 PRO A N 1
ATOM 943 C CA . PRO A 1 117 ? 13.963 14.403 -8.405 1.00 85.12 117 PRO A CA 1
ATOM 944 C C . PRO A 1 117 ? 15.220 15.138 -7.897 1.00 85.12 117 PRO A C 1
ATOM 946 O O . PRO A 1 117 ? 15.199 16.350 -7.690 1.00 85.12 117 PRO A O 1
ATOM 949 N N . GLY A 1 118 ? 16.310 14.416 -7.642 1.00 81.75 118 GLY A N 1
ATOM 950 C CA . GLY A 1 118 ? 17.550 14.942 -7.090 1.00 81.75 118 GLY A CA 1
ATOM 951 C C . GLY A 1 118 ? 18.702 13.955 -7.257 1.00 81.75 118 GLY A C 1
ATOM 952 O O . GLY A 1 118 ? 18.600 12.957 -7.968 1.00 81.75 118 GLY A O 1
ATOM 953 N N . ILE A 1 119 ? 19.818 14.225 -6.580 1.00 82.94 119 ILE A N 1
ATOM 954 C CA . ILE A 1 119 ? 21.017 13.388 -6.681 1.00 82.94 119 ILE A CA 1
ATOM 955 C C . ILE A 1 119 ? 20.746 12.020 -6.034 1.00 82.94 119 ILE A C 1
ATOM 957 O O . ILE A 1 119 ? 20.258 11.941 -4.905 1.00 82.94 119 ILE A O 1
ATOM 961 N N . ILE A 1 120 ? 21.119 10.937 -6.723 1.00 85.38 120 ILE A N 1
ATOM 962 C CA . ILE A 1 120 ? 20.908 9.547 -6.274 1.00 85.38 120 ILE A CA 1
ATOM 963 C C . ILE A 1 120 ? 21.475 9.292 -4.868 1.00 85.38 120 ILE A C 1
ATOM 965 O O . ILE A 1 120 ? 20.867 8.574 -4.077 1.00 85.38 120 ILE A O 1
ATOM 969 N N . SER A 1 121 ? 22.600 9.915 -4.507 1.00 84.62 121 SER A N 1
ATOM 970 C CA . SER A 1 121 ? 23.171 9.804 -3.158 1.00 84.62 121 SER A CA 1
ATOM 971 C C . SER A 1 121 ? 22.217 10.304 -2.065 1.00 84.62 121 SER A C 1
ATOM 973 O O . SER A 1 121 ? 22.124 9.681 -1.008 1.00 84.62 121 SER A O 1
ATOM 975 N N . VAL A 1 122 ? 21.466 11.378 -2.322 1.00 84.62 122 VAL A N 1
ATOM 976 C CA . VAL A 1 122 ? 20.451 11.913 -1.401 1.00 84.62 122 VAL A CA 1
ATOM 977 C C . VAL A 1 122 ? 19.241 10.981 -1.345 1.00 84.62 122 VAL A C 1
ATOM 979 O O . VAL A 1 122 ? 18.747 10.685 -0.257 1.00 84.62 122 VAL A O 1
ATOM 982 N N . MET A 1 123 ? 18.806 10.445 -2.490 1.00 83.00 123 MET A N 1
ATOM 983 C CA . MET A 1 123 ? 17.721 9.458 -2.534 1.00 83.00 123 MET A CA 1
ATOM 984 C C . MET A 1 123 ? 18.052 8.214 -1.708 1.00 83.00 123 MET A C 1
ATOM 986 O O . MET A 1 123 ? 17.209 7.736 -0.948 1.00 83.00 123 MET A O 1
ATOM 990 N N . TRP A 1 124 ? 19.297 7.736 -1.763 1.00 87.38 124 TRP A N 1
ATOM 991 C CA . TRP A 1 124 ? 19.755 6.637 -0.914 1.00 87.38 124 TRP A CA 1
ATOM 992 C C . TRP A 1 124 ? 19.764 6.989 0.575 1.00 87.38 124 TRP A C 1
ATOM 994 O O . TRP A 1 124 ? 19.431 6.135 1.393 1.00 87.38 124 TRP A O 1
ATOM 1004 N N . GLN A 1 125 ? 20.102 8.226 0.956 1.00 85.12 125 GLN A N 1
ATOM 1005 C CA . GLN A 1 125 ? 20.014 8.656 2.358 1.00 85.12 125 GLN A CA 1
ATOM 1006 C C . GLN A 1 125 ? 18.573 8.643 2.876 1.00 85.12 125 GLN A C 1
ATOM 1008 O O . GLN A 1 125 ? 18.345 8.235 4.013 1.00 85.12 125 GLN A O 1
ATOM 1013 N N . VAL A 1 126 ? 17.607 9.067 2.056 1.00 81.38 126 VAL A N 1
ATOM 1014 C CA . VAL A 1 126 ? 16.179 8.987 2.401 1.00 81.38 126 VAL A CA 1
ATOM 1015 C C . VAL A 1 126 ? 15.736 7.526 2.480 1.00 81.38 126 VAL A C 1
ATOM 1017 O O . VAL A 1 126 ? 15.164 7.114 3.482 1.00 81.38 126 VAL A O 1
ATOM 1020 N N . THR A 1 127 ? 16.088 6.721 1.480 1.00 81.12 127 THR A N 1
ATOM 1021 C CA . THR A 1 127 ? 15.741 5.295 1.389 1.00 81.12 127 THR A CA 1
ATOM 1022 C C . THR A 1 127 ? 16.220 4.503 2.605 1.00 81.12 127 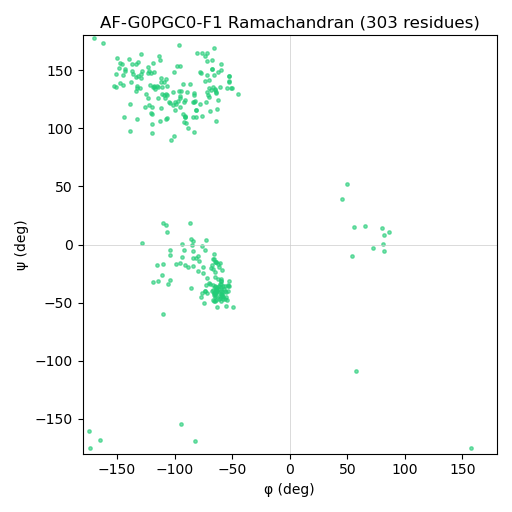THR A C 1
ATOM 1024 O O . THR A 1 127 ? 15.426 3.805 3.224 1.00 81.12 127 THR A O 1
ATOM 1027 N N . LYS A 1 128 ? 17.477 4.684 3.033 1.00 82.56 128 LYS A N 1
ATOM 1028 C CA . LYS A 1 128 ? 18.047 4.013 4.220 1.00 82.56 128 LYS A CA 1
ATOM 1029 C C . LYS A 1 128 ? 17.329 4.336 5.536 1.00 82.56 128 LYS A C 1
ATOM 1031 O O . LYS A 1 128 ? 17.552 3.652 6.526 1.00 82.56 128 LYS A O 1
ATOM 1036 N N . ARG A 1 129 ? 16.512 5.394 5.578 1.00 79.00 129 ARG A N 1
ATOM 1037 C CA . ARG A 1 129 ? 15.674 5.735 6.741 1.00 79.00 129 ARG A CA 1
ATOM 1038 C C . ARG A 1 129 ? 14.285 5.103 6.675 1.00 79.00 129 ARG A C 1
ATOM 1040 O O . ARG A 1 129 ? 13.593 5.091 7.686 1.00 79.00 129 ARG A O 1
ATOM 1047 N N . LEU A 1 130 ? 13.861 4.660 5.493 1.00 75.56 130 LEU A N 1
ATOM 1048 C CA . LEU A 1 130 ? 12.521 4.133 5.241 1.00 75.56 130 LEU A CA 1
ATOM 1049 C C . LEU A 1 130 ? 12.504 2.609 5.127 1.00 75.56 130 LEU A C 1
ATOM 1051 O O . LEU A 1 130 ? 11.482 2.014 5.444 1.00 75.56 130 LEU A O 1
ATOM 1055 N N . VAL A 1 131 ? 13.597 2.002 4.656 1.00 76.56 131 VAL A N 1
ATOM 1056 C CA . VAL A 1 131 ? 13.648 0.589 4.259 1.00 76.56 131 VAL A CA 1
ATOM 1057 C C . VAL A 1 131 ? 14.741 -0.164 5.028 1.00 76.56 131 VAL A C 1
ATOM 1059 O O . VAL A 1 131 ? 15.785 0.409 5.350 1.00 76.56 131 VAL A O 1
ATOM 1062 N N . ASP A 1 132 ? 14.519 -1.448 5.303 1.00 77.69 132 ASP A N 1
ATOM 1063 C CA . ASP A 1 132 ? 15.525 -2.350 5.873 1.00 77.69 132 ASP A CA 1
ATOM 1064 C C . ASP A 1 132 ? 16.566 -2.790 4.812 1.00 77.69 132 ASP A C 1
ATOM 1066 O O . ASP A 1 132 ? 16.338 -2.618 3.609 1.00 77.69 132 ASP A O 1
ATOM 1070 N N . PRO A 1 133 ? 17.718 -3.364 5.215 1.00 81.75 133 PRO A N 1
ATOM 1071 C CA . PRO A 1 133 ? 18.771 -3.757 4.277 1.00 81.75 133 PRO A CA 1
ATOM 1072 C C . PRO A 1 133 ? 18.325 -4.722 3.168 1.00 81.75 133 PRO A C 1
ATOM 1074 O O . PRO A 1 133 ? 18.712 -4.515 2.019 1.00 81.75 133 PRO A O 1
ATOM 1077 N N . ASN A 1 134 ? 17.478 -5.713 3.468 1.00 79.69 134 ASN A N 1
ATOM 1078 C CA . ASN A 1 134 ? 17.036 -6.696 2.471 1.00 79.69 134 ASN A CA 1
ATOM 1079 C C . ASN A 1 134 ? 16.165 -6.026 1.403 1.00 79.69 134 ASN A C 1
ATOM 1081 O O . ASN A 1 134 ? 16.280 -6.312 0.211 1.00 79.69 134 ASN A O 1
ATOM 1085 N N . THR A 1 135 ? 15.311 -5.090 1.818 1.00 79.25 135 THR A N 1
ATOM 1086 C CA . THR A 1 135 ? 14.510 -4.292 0.885 1.00 79.25 135 THR A CA 1
ATOM 1087 C C . THR A 1 135 ? 15.381 -3.357 0.060 1.00 79.25 135 THR A C 1
ATOM 1089 O O . THR A 1 135 ? 15.171 -3.243 -1.146 1.00 79.25 135 THR A O 1
ATOM 1092 N N . ALA A 1 136 ? 16.397 -2.733 0.667 1.00 84.12 136 ALA A N 1
ATOM 1093 C CA . ALA A 1 136 ? 17.330 -1.856 -0.039 1.00 84.12 136 ALA A CA 1
ATOM 1094 C C . ALA A 1 136 ? 18.055 -2.572 -1.192 1.00 84.12 136 ALA A C 1
ATOM 1096 O O . ALA A 1 136 ? 18.261 -1.966 -2.243 1.00 84.12 136 ALA A O 1
ATOM 1097 N N . GLU A 1 137 ? 18.388 -3.857 -1.037 1.00 85.69 137 GLU A N 1
ATOM 1098 C CA . GLU A 1 137 ? 19.016 -4.670 -2.090 1.00 85.69 137 GLU A CA 1
ATOM 1099 C C . GLU A 1 137 ? 18.118 -4.885 -3.314 1.00 85.69 137 GLU A C 1
ATOM 1101 O O . GLU A 1 137 ? 18.614 -5.118 -4.421 1.00 85.69 137 GLU A O 1
ATOM 1106 N N . LYS A 1 138 ? 16.794 -4.783 -3.162 1.00 85.62 138 LYS A N 1
ATOM 1107 C CA . LYS A 1 138 ? 15.830 -4.918 -4.268 1.00 85.62 138 LYS A CA 1
ATOM 1108 C C . LYS A 1 138 ? 15.630 -3.622 -5.047 1.00 85.62 138 LYS A C 1
ATOM 1110 O O . LYS A 1 138 ? 15.054 -3.655 -6.133 1.00 85.62 138 LYS A O 1
ATOM 1115 N N . LEU A 1 139 ? 16.129 -2.500 -4.537 1.00 88.94 139 LEU A N 1
ATOM 1116 C CA . LEU A 1 139 ? 16.008 -1.192 -5.171 1.00 88.94 139 LEU A CA 1
ATOM 1117 C C . LEU A 1 139 ? 17.148 -0.959 -6.165 1.00 88.94 139 LEU A C 1
ATOM 1119 O O . LEU A 1 139 ? 18.313 -1.229 -5.872 1.00 88.94 139 LEU A O 1
ATOM 1123 N N . ALA A 1 140 ? 16.827 -0.398 -7.327 1.00 91.94 140 ALA A N 1
ATOM 1124 C CA . ALA A 1 140 ? 17.816 0.068 -8.291 1.00 91.94 140 ALA A CA 1
ATOM 1125 C C . ALA A 1 140 ? 17.446 1.470 -8.779 1.00 91.94 140 ALA A C 1
ATOM 1127 O O . ALA A 1 140 ? 16.497 1.636 -9.539 1.00 91.94 140 ALA A O 1
ATOM 1128 N N . PHE A 1 141 ? 18.199 2.483 -8.347 1.00 93.00 141 PHE A N 1
ATOM 1129 C CA . PHE A 1 141 ? 18.087 3.831 -8.903 1.00 93.00 141 PHE A CA 1
ATOM 1130 C C . PHE A 1 141 ? 18.810 3.896 -10.245 1.00 93.00 141 PHE A C 1
ATOM 1132 O O . PHE A 1 141 ? 20.019 3.666 -10.303 1.00 93.00 141 PHE A O 1
ATOM 1139 N N . LEU A 1 142 ? 18.079 4.239 -11.302 1.00 94.19 142 LEU A N 1
ATOM 1140 C CA . LEU A 1 142 ? 18.617 4.369 -12.650 1.00 94.19 142 LEU A CA 1
ATOM 1141 C C . LEU A 1 142 ? 18.830 5.849 -12.978 1.00 94.19 142 LEU A C 1
ATOM 1143 O O . LEU A 1 142 ? 17.891 6.645 -12.972 1.00 94.19 142 LEU A O 1
ATOM 1147 N N . SER A 1 143 ? 20.080 6.221 -13.266 1.00 88.56 143 SER A N 1
ATOM 1148 C CA . SER A 1 143 ? 20.432 7.579 -13.712 1.00 88.56 143 SER A CA 1
ATOM 1149 C C . SER A 1 143 ? 19.965 7.861 -15.138 1.00 88.56 143 SER A C 1
ATOM 1151 O O . SER A 1 143 ? 19.728 9.012 -15.490 1.00 88.56 143 SER A O 1
ATOM 1153 N N . ASN A 1 144 ? 19.881 6.817 -15.964 1.00 92.62 144 ASN A N 1
ATOM 1154 C CA . ASN A 1 144 ? 19.430 6.876 -17.346 1.00 92.62 144 ASN A CA 1
ATOM 1155 C C . ASN A 1 144 ? 18.273 5.887 -17.524 1.00 92.62 144 ASN A C 1
ATOM 1157 O O . ASN A 1 144 ? 18.404 4.726 -17.147 1.00 92.62 144 ASN A O 1
ATOM 1161 N N . ILE A 1 145 ? 17.159 6.339 -18.099 1.00 94.31 145 ILE A N 1
ATOM 1162 C CA . ILE A 1 145 ? 15.969 5.506 -18.328 1.00 94.31 145 ILE A CA 1
ATOM 1163 C C . ILE A 1 145 ? 16.295 4.316 -19.244 1.00 94.31 145 ILE A C 1
ATOM 1165 O O . ILE A 1 145 ? 15.795 3.220 -19.014 1.00 94.31 145 ILE A O 1
ATOM 1169 N N . GLU A 1 146 ? 17.206 4.482 -20.209 1.00 94.69 146 GLU A N 1
ATOM 1170 C CA . GLU A 1 146 ? 17.635 3.400 -21.112 1.00 94.69 146 GLU A CA 1
ATOM 1171 C C . GLU A 1 146 ? 18.232 2.193 -20.370 1.00 94.69 146 GLU A C 1
ATOM 1173 O O . GLU A 1 146 ? 18.214 1.072 -20.882 1.00 94.69 146 GLU A O 1
ATOM 1178 N N . ASP A 1 147 ? 18.706 2.384 -19.133 1.00 96.44 147 ASP A N 1
ATOM 1179 C CA . ASP A 1 147 ? 19.210 1.294 -18.299 1.00 96.44 147 ASP A CA 1
ATOM 1180 C C . ASP A 1 147 ? 18.120 0.290 -17.900 1.00 96.44 147 ASP A C 1
ATOM 1182 O O . ASP A 1 147 ? 18.462 -0.811 -17.470 1.00 96.44 147 ASP A O 1
ATOM 1186 N N . LEU A 1 148 ? 16.831 0.596 -18.099 1.00 97.38 148 LEU A N 1
ATOM 1187 C CA . LEU A 1 148 ? 15.745 -0.383 -17.976 1.00 97.38 148 LEU A CA 1
ATOM 1188 C C . LEU A 1 148 ? 15.994 -1.623 -18.853 1.00 97.38 148 LEU A C 1
ATOM 1190 O O . LEU A 1 148 ? 15.731 -2.739 -18.407 1.00 97.38 148 LEU A O 1
ATOM 1194 N N . LYS A 1 149 ? 16.603 -1.456 -20.038 1.00 97.00 149 LYS A N 1
ATOM 1195 C CA . LYS A 1 149 ? 16.947 -2.551 -20.969 1.00 97.00 149 LYS A CA 1
ATOM 1196 C C . LYS A 1 149 ? 18.017 -3.508 -20.434 1.00 97.00 149 LYS A C 1
ATOM 1198 O O . LYS A 1 149 ? 18.218 -4.584 -20.983 1.00 97.00 149 LYS A O 1
ATOM 1203 N N . LYS A 1 150 ? 18.712 -3.144 -19.348 1.00 96.19 150 LYS A N 1
ATOM 1204 C CA . LYS A 1 150 ? 19.617 -4.057 -18.627 1.00 96.19 150 LYS A CA 1
ATOM 1205 C C . LYS A 1 150 ? 18.851 -5.076 -17.778 1.00 96.19 150 LYS A C 1
ATOM 1207 O O . LYS A 1 150 ? 19.429 -6.087 -17.387 1.00 96.19 150 LYS A O 1
ATOM 1212 N N . TYR A 1 151 ? 17.583 -4.797 -17.471 1.00 95.75 151 TYR A N 1
ATOM 1213 C CA . TYR A 1 151 ? 16.737 -5.601 -16.588 1.00 95.75 151 TYR A CA 1
ATOM 1214 C C . TYR A 1 151 ? 15.559 -6.249 -17.319 1.00 95.75 151 TYR A C 1
ATOM 1216 O O . TYR A 1 151 ? 15.122 -7.324 -16.913 1.00 95.75 151 TYR A O 1
ATOM 1224 N N . LEU A 1 152 ? 15.040 -5.596 -18.360 1.00 97.25 152 LEU A N 1
ATOM 1225 C CA . LEU A 1 152 ? 13.791 -5.953 -19.027 1.00 97.25 152 LEU A CA 1
ATOM 1226 C C . LEU A 1 152 ? 13.957 -5.986 -20.552 1.00 97.25 152 LEU A C 1
ATOM 1228 O O . LEU A 1 152 ? 14.686 -5.168 -21.114 1.00 97.25 152 LEU A O 1
ATOM 1232 N N . GLU A 1 153 ? 13.253 -6.903 -21.217 1.00 97.62 153 GLU A N 1
ATOM 1233 C CA . GLU A 1 153 ? 13.165 -6.936 -22.683 1.00 97.62 153 GLU A CA 1
ATOM 1234 C C . GLU A 1 153 ? 12.318 -5.749 -23.202 1.00 97.62 153 GLU A C 1
ATOM 1236 O O . GLU A 1 153 ? 11.317 -5.395 -22.561 1.00 97.62 153 GLU A O 1
ATOM 1241 N N . PRO A 1 154 ? 12.682 -5.114 -24.337 1.00 96.81 154 PRO A N 1
ATOM 1242 C CA . PRO A 1 154 ? 12.023 -3.902 -24.836 1.00 96.81 154 PRO A CA 1
ATOM 1243 C C . PRO A 1 154 ? 10.496 -3.993 -24.979 1.00 96.81 154 PRO A C 1
ATOM 1245 O O . PRO A 1 154 ? 9.810 -3.016 -24.682 1.00 96.81 154 PRO A O 1
ATOM 1248 N N . GLU A 1 155 ? 9.964 -5.152 -25.366 1.00 95.44 155 GLU A N 1
ATOM 1249 C CA . GLU A 1 155 ? 8.529 -5.436 -25.534 1.00 95.44 155 GLU A CA 1
ATOM 1250 C C . GLU A 1 155 ? 7.706 -5.359 -24.247 1.00 95.44 155 GLU A C 1
ATOM 1252 O O . GLU A 1 155 ? 6.483 -5.275 -24.307 1.00 95.44 155 GLU A O 1
ATOM 1257 N N . SER A 1 156 ? 8.370 -5.354 -23.091 1.00 95.12 156 SER A N 1
ATOM 1258 C CA . SER A 1 156 ? 7.741 -5.220 -21.774 1.00 95.12 156 SER A CA 1
ATOM 1259 C C . SER A 1 156 ? 7.903 -3.825 -21.158 1.00 95.12 156 SER A C 1
ATOM 1261 O O . SER A 1 156 ? 7.309 -3.527 -20.121 1.00 95.12 156 SER A O 1
ATOM 1263 N N . ILE A 1 157 ? 8.723 -2.965 -21.772 1.00 96.50 157 ILE A N 1
ATOM 1264 C CA . ILE A 1 157 ? 8.986 -1.603 -21.304 1.00 96.50 157 ILE A CA 1
ATOM 1265 C C . ILE A 1 157 ? 8.043 -0.647 -22.057 1.00 96.50 157 ILE A C 1
ATOM 1267 O O . ILE A 1 157 ? 8.027 -0.682 -23.291 1.00 96.50 157 ILE A O 1
ATOM 1271 N N . PRO A 1 158 ? 7.279 0.227 -21.370 1.00 95.56 158 PRO A N 1
ATOM 1272 C CA . PRO A 1 158 ? 6.442 1.234 -22.027 1.00 95.56 158 PRO A CA 1
ATOM 1273 C C . PRO A 1 158 ? 7.216 2.091 -23.037 1.00 95.56 158 PRO A C 1
ATOM 1275 O O . PRO A 1 158 ? 8.377 2.442 -22.800 1.00 95.56 158 PRO A O 1
ATOM 1278 N N . ILE A 1 159 ? 6.564 2.481 -24.137 1.00 95.69 159 ILE A N 1
ATOM 1279 C CA . ILE A 1 159 ? 7.158 3.349 -25.174 1.00 95.69 159 ILE A CA 1
ATOM 1280 C C . ILE A 1 159 ? 7.713 4.647 -24.571 1.00 95.69 159 ILE A C 1
ATOM 1282 O O . ILE A 1 159 ? 8.808 5.074 -24.939 1.00 95.69 159 ILE A O 1
ATOM 1286 N N . GLU A 1 160 ? 7.015 5.251 -23.602 1.00 93.38 160 GLU A N 1
ATOM 1287 C CA . GLU A 1 160 ? 7.480 6.483 -22.942 1.00 93.38 160 GLU A CA 1
ATOM 1288 C C . GLU A 1 160 ? 8.812 6.326 -22.182 1.00 93.38 160 GLU A C 1
ATOM 1290 O O . GLU A 1 160 ? 9.479 7.320 -21.890 1.00 93.38 160 GLU A O 1
ATOM 1295 N N . TYR A 1 161 ? 9.220 5.086 -21.896 1.00 95.75 161 TYR A N 1
ATOM 1296 C CA . TYR A 1 161 ? 10.478 4.739 -21.235 1.00 95.75 161 TYR A CA 1
ATOM 1297 C C . TYR A 1 161 ? 11.484 4.054 -22.176 1.00 95.75 161 TYR A C 1
ATOM 1299 O O . TYR A 1 161 ? 12.428 3.414 -21.715 1.00 95.75 161 TYR A O 1
ATOM 1307 N N . GLY A 1 162 ? 11.303 4.192 -23.494 1.00 94.56 162 GLY A N 1
ATOM 1308 C CA . GLY A 1 162 ? 12.263 3.736 -24.506 1.00 94.56 162 GLY A CA 1
ATOM 1309 C C . GLY A 1 162 ? 12.119 2.269 -24.926 1.00 94.56 162 GLY A C 1
ATOM 1310 O O . GLY A 1 162 ? 13.013 1.742 -25.598 1.00 94.56 162 GLY A O 1
ATOM 1311 N N . GLY A 1 163 ? 11.029 1.604 -24.533 1.00 96.25 163 GLY A N 1
ATOM 1312 C CA . GLY A 1 163 ? 10.664 0.265 -24.998 1.00 96.25 163 GLY A CA 1
ATOM 1313 C C . GLY A 1 163 ? 9.694 0.269 -26.177 1.00 96.25 163 GLY A C 1
ATOM 1314 O O . GLY A 1 163 ? 9.635 1.225 -26.951 1.00 96.25 163 GLY A O 1
ATOM 1315 N N . THR A 1 164 ? 8.932 -0.814 -26.316 1.00 95.69 164 THR A N 1
ATOM 1316 C CA . THR A 1 164 ? 7.932 -0.995 -27.382 1.00 95.69 164 THR A CA 1
ATOM 1317 C C . THR A 1 164 ? 6.549 -1.404 -26.866 1.00 95.69 164 THR A C 1
ATOM 1319 O O . THR A 1 164 ? 5.633 -1.555 -27.674 1.00 95.69 164 THR A O 1
ATOM 1322 N N . TYR A 1 165 ? 6.359 -1.536 -25.546 1.00 94.25 165 TYR A N 1
ATOM 1323 C CA . TYR A 1 165 ? 5.056 -1.857 -24.961 1.00 94.25 165 TYR A CA 1
ATOM 1324 C C . TYR A 1 165 ? 4.068 -0.690 -25.081 1.00 94.25 165 TYR A C 1
ATOM 1326 O O . TYR A 1 165 ? 4.385 0.456 -24.739 1.00 94.25 165 TYR A O 1
ATOM 1334 N N . ARG A 1 166 ? 2.837 -1.013 -25.486 1.00 92.31 166 ARG A N 1
ATOM 1335 C CA . ARG A 1 166 ? 1.682 -0.110 -25.511 1.00 92.31 166 ARG A CA 1
ATOM 1336 C C . ARG A 1 166 ? 0.472 -0.810 -24.902 1.00 92.31 166 ARG A C 1
ATOM 1338 O O . ARG A 1 166 ? 0.287 -2.007 -25.104 1.00 92.31 166 ARG A O 1
ATOM 1345 N N . ASP A 1 167 ? -0.359 -0.062 -24.185 1.00 89.88 167 ASP A N 1
ATOM 1346 C CA . ASP A 1 167 ? -1.621 -0.584 -23.663 1.00 89.88 167 ASP A CA 1
ATOM 1347 C C . ASP A 1 167 ? -2.768 -0.403 -24.670 1.00 89.88 167 ASP A C 1
ATOM 1349 O O . ASP A 1 167 ? -3.365 0.668 -24.777 1.00 89.88 167 ASP A O 1
ATOM 1353 N N . ASP A 1 168 ? -3.105 -1.477 -25.383 1.00 88.38 168 ASP A N 1
ATOM 1354 C CA . ASP A 1 168 ? -4.202 -1.497 -26.358 1.00 88.38 168 ASP A CA 1
ATOM 1355 C C . ASP A 1 168 ? -5.584 -1.781 -25.731 1.00 88.38 168 ASP A C 1
ATOM 1357 O O . ASP A 1 168 ? -6.595 -1.796 -26.435 1.00 88.38 168 ASP A O 1
ATOM 1361 N N . THR A 1 169 ? -5.668 -1.979 -24.408 1.00 88.38 169 THR A N 1
ATOM 1362 C CA . THR A 1 169 ? -6.941 -2.263 -23.714 1.00 88.38 169 THR A CA 1
ATOM 1363 C C . THR A 1 169 ? -7.791 -1.012 -23.470 1.00 88.38 169 THR A C 1
ATOM 1365 O O . THR A 1 169 ? -8.974 -1.116 -23.136 1.00 88.38 169 THR A O 1
ATOM 1368 N N . GLY A 1 170 ? -7.196 0.177 -23.618 1.00 88.44 170 GLY A N 1
ATOM 1369 C CA . GLY A 1 170 ? -7.822 1.463 -23.301 1.00 88.44 170 GLY A CA 1
ATOM 1370 C C . GLY A 1 170 ? -7.808 1.818 -21.810 1.00 88.44 170 GLY A C 1
ATOM 1371 O O . GLY A 1 170 ? -8.549 2.707 -21.384 1.00 88.44 170 GLY A O 1
ATOM 1372 N N . TYR A 1 171 ? -7.008 1.126 -20.993 1.00 90.31 171 TYR A N 1
ATOM 1373 C CA . TYR A 1 171 ? -6.859 1.465 -19.581 1.00 90.31 171 TYR A CA 1
ATOM 1374 C C . TYR A 1 171 ? -5.956 2.688 -19.363 1.00 90.31 171 TYR A C 1
ATOM 1376 O O . TYR A 1 171 ? -6.302 3.564 -18.559 1.00 90.31 171 TYR A O 1
ATOM 1384 N N . ALA A 1 172 ? -4.819 2.737 -20.054 1.00 91.12 172 ALA A N 1
ATOM 1385 C CA . ALA A 1 172 ? -3.871 3.837 -20.034 1.00 91.12 172 ALA A CA 1
ATOM 1386 C C . ALA A 1 172 ? -4.342 5.008 -20.899 1.00 91.12 172 ALA A C 1
ATOM 1388 O O . ALA A 1 172 ? -5.000 4.828 -21.924 1.00 91.12 172 ALA A O 1
ATOM 1389 N N . ASP A 1 173 ? -3.971 6.216 -20.482 1.00 87.81 173 ASP A N 1
ATOM 1390 C CA . ASP A 1 173 ? -4.240 7.435 -21.239 1.00 87.81 173 ASP A CA 1
ATOM 1391 C C . ASP A 1 173 ? -3.061 8.418 -21.083 1.00 87.81 173 ASP A C 1
ATOM 1393 O O . ASP A 1 173 ? -2.856 8.946 -19.985 1.00 87.81 173 ASP A O 1
ATOM 1397 N N . PRO A 1 174 ? -2.255 8.647 -22.138 1.00 88.62 174 PRO A N 1
ATOM 1398 C CA . PRO A 1 174 ? -2.347 8.014 -23.458 1.00 88.62 174 PRO A CA 1
ATOM 1399 C C . PRO A 1 174 ? -1.862 6.538 -23.435 1.00 88.62 174 PRO A C 1
ATOM 1401 O O . PRO A 1 174 ? -1.158 6.148 -22.496 1.00 88.62 174 PRO A O 1
ATOM 1404 N N . PRO A 1 175 ? -2.196 5.704 -24.445 1.00 84.00 175 PRO A N 1
ATOM 1405 C CA . PRO A 1 175 ? -1.832 4.276 -24.501 1.00 84.00 175 PRO A CA 1
ATOM 1406 C C . PRO A 1 175 ? -0.336 3.969 -24.320 1.00 84.00 175 PRO A C 1
ATOM 1408 O O . PRO A 1 175 ? 0.037 2.926 -23.778 1.00 84.00 175 PRO A O 1
ATOM 1411 N N . GLU A 1 176 ? 0.540 4.877 -24.756 1.00 83.62 176 GLU A N 1
ATOM 1412 C CA . GLU A 1 176 ? 2.000 4.762 -24.639 1.00 83.62 176 GLU A CA 1
ATOM 1413 C C . GLU A 1 176 ? 2.495 4.860 -23.188 1.00 83.62 176 GLU A C 1
ATOM 1415 O O . GLU A 1 176 ? 3.608 4.425 -22.889 1.00 83.62 176 GLU A O 1
ATOM 1420 N N . GLY A 1 177 ? 1.683 5.437 -22.293 1.00 76.38 177 GLY A N 1
ATOM 1421 C CA . GLY A 1 177 ? 2.040 5.694 -20.900 1.00 76.38 177 GLY A CA 1
ATOM 1422 C C . GLY A 1 177 ? 1.837 4.512 -19.948 1.00 76.38 177 GLY A C 1
ATOM 1423 O O . GLY A 1 177 ? 2.145 4.623 -18.762 1.00 76.38 177 GLY A O 1
ATOM 1424 N N . ALA A 1 178 ? 1.257 3.403 -20.431 1.00 85.06 178 ALA A N 1
ATOM 1425 C CA . ALA A 1 178 ? 0.925 2.171 -19.694 1.00 85.06 178 ALA A CA 1
ATOM 1426 C C . ALA A 1 178 ? 0.068 2.327 -18.417 1.00 85.06 178 ALA A C 1
ATOM 1428 O O . ALA A 1 178 ? -0.407 1.333 -17.869 1.00 85.06 178 ALA A O 1
ATOM 1429 N N . CYS A 1 179 ? -0.154 3.549 -17.939 1.00 91.94 179 CYS A N 1
ATOM 1430 C CA . CYS A 1 179 ? -0.797 3.868 -16.683 1.00 91.94 179 CYS A CA 1
ATOM 1431 C C . CYS A 1 179 ? -2.020 4.747 -16.906 1.00 91.94 179 CYS A C 1
ATOM 1433 O O . CYS A 1 179 ? -2.074 5.585 -17.806 1.00 91.94 179 CYS A O 1
ATOM 1435 N N . LYS A 1 180 ? -2.998 4.595 -16.017 1.00 89.69 180 LYS A N 1
ATOM 1436 C CA . LYS A 1 180 ? -4.177 5.454 -16.005 1.00 89.69 180 LYS A CA 1
ATOM 1437 C C . LYS A 1 180 ? -3.886 6.752 -15.243 1.00 89.69 180 LYS A C 1
ATOM 1439 O O . LYS A 1 180 ? -3.464 6.663 -14.081 1.00 89.69 180 LYS A O 1
ATOM 1444 N N . PRO A 1 181 ? -4.198 7.938 -15.805 1.00 86.31 181 PRO A N 1
ATOM 1445 C CA . PRO A 1 181 ? -4.041 9.201 -15.101 1.00 86.31 181 PRO A CA 1
ATOM 1446 C C . PRO A 1 181 ? -4.746 9.203 -13.739 1.00 86.31 181 PRO A C 1
ATOM 1448 O O . PRO A 1 181 ? -5.870 8.694 -13.593 1.00 86.31 181 PRO A O 1
ATOM 1451 N N . PRO A 1 182 ? -4.126 9.789 -12.703 1.00 87.06 182 PRO A N 1
ATOM 1452 C CA . PRO A 1 182 ? -4.713 9.816 -11.383 1.00 87.06 182 PRO A CA 1
ATOM 1453 C C . PRO A 1 182 ? -5.910 10.768 -11.389 1.00 87.06 182 PRO A C 1
ATOM 1455 O O . PRO A 1 182 ? -5.824 11.930 -11.781 1.00 87.06 182 PRO A O 1
ATOM 1458 N N . ARG A 1 183 ? -7.059 10.291 -10.899 1.00 88.31 183 ARG A N 1
ATOM 1459 C CA . ARG A 1 183 ? -8.230 11.154 -10.714 1.00 88.31 183 ARG A CA 1
ATOM 1460 C C . ARG A 1 183 ? -7.924 12.243 -9.689 1.00 88.31 183 ARG A C 1
ATOM 1462 O O . ARG A 1 183 ? -7.754 11.915 -8.509 1.00 88.31 183 ARG A O 1
ATOM 1469 N N . LYS A 1 184 ? -7.958 13.507 -10.123 1.00 89.06 184 LYS A N 1
ATOM 1470 C CA . LYS A 1 184 ? -7.828 14.685 -9.255 1.00 89.06 184 LYS A CA 1
ATOM 1471 C C . LYS A 1 184 ? -8.805 14.605 -8.082 1.00 89.06 184 LYS A C 1
ATOM 1473 O O . LYS A 1 184 ? -9.968 14.237 -8.252 1.00 89.06 184 LYS A O 1
ATOM 1478 N N . ILE A 1 185 ? -8.301 14.906 -6.893 1.00 90.88 185 ILE A N 1
ATOM 1479 C CA . ILE A 1 185 ? -9.093 14.960 -5.667 1.00 90.88 185 ILE A CA 1
ATOM 1480 C C . ILE A 1 185 ? -9.643 16.377 -5.533 1.00 90.88 185 ILE A C 1
ATOM 1482 O O . ILE A 1 185 ? -8.907 17.351 -5.704 1.00 90.88 185 ILE A O 1
ATOM 1486 N N . ILE A 1 186 ? -10.942 16.485 -5.269 1.00 91.94 186 ILE A N 1
ATOM 1487 C CA . ILE A 1 186 ? -11.608 17.760 -4.986 1.00 91.94 186 ILE A CA 1
ATOM 1488 C C . ILE A 1 186 ? -12.073 17.796 -3.530 1.00 91.94 186 ILE A C 1
ATOM 1490 O O . ILE A 1 186 ? -12.227 16.757 -2.891 1.00 91.94 186 ILE A O 1
ATOM 1494 N N . LYS A 1 187 ? -12.290 19.005 -3.001 1.00 90.31 187 LYS A N 1
ATOM 1495 C CA . LYS A 1 187 ? -12.616 19.219 -1.581 1.00 90.31 187 LYS A CA 1
ATOM 1496 C C . LYS A 1 187 ? -13.889 18.505 -1.128 1.00 90.31 187 LYS A C 1
ATOM 1498 O O . LYS A 1 187 ? -13.938 18.068 0.013 1.00 90.31 187 LYS A O 1
ATOM 1503 N N . ASP A 1 188 ? -14.865 18.335 -2.014 1.00 91.81 188 ASP A N 1
ATOM 1504 C CA . ASP A 1 188 ? -16.134 17.658 -1.710 1.00 91.81 188 ASP A CA 1
ATOM 1505 C C . ASP A 1 188 ? -15.948 16.169 -1.379 1.00 91.81 188 ASP A C 1
ATOM 1507 O O . ASP A 1 188 ? -16.830 15.533 -0.815 1.00 91.81 188 ASP A O 1
ATOM 1511 N N . GLU A 1 189 ? -14.784 15.604 -1.700 1.00 91.06 189 GLU A N 1
ATOM 1512 C CA . GLU A 1 189 ? -14.442 14.212 -1.405 1.00 91.06 189 GLU A CA 1
ATOM 1513 C C . GLU A 1 189 ? -13.722 14.051 -0.062 1.00 91.06 189 GLU A C 1
ATOM 1515 O O . GLU A 1 189 ? -13.400 12.929 0.338 1.00 91.06 189 GLU A O 1
ATOM 1520 N N . TYR A 1 190 ? -13.415 15.161 0.616 1.00 92.44 190 TYR A N 1
ATOM 1521 C CA . TYR A 1 190 ? -12.766 15.141 1.919 1.00 92.44 190 TYR A CA 1
ATOM 1522 C C . TYR A 1 190 ? -13.674 14.491 2.944 1.00 92.44 190 TYR A C 1
ATOM 1524 O O . TYR A 1 190 ? -14.847 14.835 3.087 1.00 92.44 190 TYR A O 1
ATOM 1532 N N . LYS A 1 191 ? -13.094 13.577 3.714 1.00 90.75 191 LYS A N 1
ATOM 1533 C CA . LYS A 1 191 ? -13.810 12.922 4.796 1.00 90.75 191 LYS A CA 1
ATOM 1534 C C . LYS A 1 191 ? -13.583 13.703 6.081 1.00 90.75 191 LYS A C 1
ATOM 1536 O O . LYS A 1 191 ? -12.449 13.938 6.497 1.00 90.75 191 LYS A O 1
ATOM 1541 N N . ALA A 1 192 ? -14.678 14.133 6.697 1.00 88.88 192 ALA A N 1
ATOM 1542 C CA . ALA A 1 192 ? -14.651 14.702 8.036 1.00 88.88 192 ALA A CA 1
ATOM 1543 C C . ALA A 1 192 ? -14.387 13.606 9.080 1.00 88.88 192 ALA A C 1
ATOM 1545 O O . ALA A 1 192 ? -14.547 12.416 8.811 1.00 88.88 192 ALA A O 1
ATOM 1546 N N . GLN A 1 193 ? -14.030 14.008 10.299 1.00 86.94 193 GLN A N 1
ATOM 1547 C CA . GLN A 1 193 ? -13.806 13.070 11.401 1.00 86.94 193 GLN A CA 1
ATOM 1548 C C . GLN A 1 193 ? -15.060 12.239 11.726 1.00 86.94 193 GLN A C 1
ATOM 1550 O O . GLN A 1 193 ? -14.948 11.055 12.039 1.00 86.94 193 GLN A O 1
ATOM 1555 N N . ASP A 1 194 ? -16.243 12.839 11.574 1.00 90.75 194 ASP A N 1
ATOM 1556 C CA . ASP A 1 194 ? -17.532 12.181 11.789 1.00 90.75 194 ASP A CA 1
ATOM 1557 C C . ASP A 1 194 ? -18.064 11.422 10.561 1.00 90.75 194 ASP A C 1
ATOM 1559 O O . ASP A 1 194 ? -19.172 10.897 10.609 1.00 90.75 194 ASP A O 1
ATOM 1563 N N . TYR A 1 195 ? -17.297 11.336 9.462 1.00 93.25 195 TYR A N 1
ATOM 1564 C CA . TYR A 1 195 ? -17.757 10.760 8.190 1.00 93.25 195 TYR A CA 1
ATOM 1565 C C . TYR A 1 195 ? -18.424 9.393 8.368 1.00 93.25 195 TYR A C 1
ATOM 1567 O O . TYR A 1 195 ? -19.569 9.221 7.966 1.00 93.25 195 TYR A O 1
ATOM 1575 N N . ILE A 1 196 ? -17.747 8.443 9.021 1.00 94.94 196 ILE A N 1
ATOM 1576 C CA . ILE A 1 196 ? -18.279 7.081 9.158 1.00 94.94 196 ILE A CA 1
ATOM 1577 C C . ILE A 1 196 ? -19.565 7.030 9.996 1.00 94.94 196 ILE A C 1
ATOM 1579 O O . ILE A 1 196 ? -20.404 6.163 9.779 1.00 94.94 196 ILE A O 1
ATOM 1583 N N . TRP A 1 197 ? -19.740 7.964 10.932 1.00 95.44 197 TRP A N 1
ATOM 1584 C CA . TRP A 1 197 ? -20.937 8.053 11.765 1.00 95.44 197 TRP A CA 1
ATOM 1585 C C . TRP A 1 197 ? -22.103 8.648 10.974 1.00 95.44 197 TRP A C 1
ATOM 1587 O O . TRP A 1 197 ? -23.203 8.101 11.022 1.00 95.44 197 TRP A O 1
ATOM 1597 N N . ASN A 1 198 ? -21.845 9.687 10.172 1.00 94.00 198 ASN A N 1
ATOM 1598 C CA . ASN A 1 198 ? -22.843 10.304 9.295 1.00 94.00 198 ASN A CA 1
ATOM 1599 C C . ASN A 1 198 ? -23.389 9.304 8.266 1.00 94.00 198 ASN A C 1
ATOM 1601 O O . ASN A 1 198 ? -24.603 9.211 8.095 1.00 94.00 198 ASN A O 1
ATOM 1605 N N . GLU A 1 199 ? -22.510 8.507 7.646 1.00 94.19 199 GLU A N 1
ATOM 1606 C CA . GLU A 1 199 ? -22.898 7.430 6.714 1.00 94.19 199 GLU A CA 1
ATOM 1607 C C . GLU A 1 199 ? -23.769 6.353 7.386 1.00 94.19 199 GLU A C 1
ATOM 1609 O O . GLU A 1 199 ? -24.480 5.605 6.719 1.00 94.19 199 GLU A O 1
ATOM 1614 N N . ASN A 1 200 ? -23.729 6.288 8.718 1.00 94.31 200 ASN A N 1
ATOM 1615 C CA . ASN A 1 200 ? -24.490 5.368 9.556 1.00 94.31 200 ASN A CA 1
ATOM 1616 C C . ASN A 1 200 ? -25.638 6.050 10.322 1.00 94.31 200 ASN A C 1
ATOM 1618 O O . ASN A 1 200 ? -26.179 5.485 11.270 1.00 94.31 200 ASN A O 1
ATOM 1622 N N . GLY A 1 201 ? -26.036 7.258 9.907 1.00 92.62 201 GLY A N 1
ATOM 1623 C CA . GLY A 1 201 ? -27.206 7.959 10.443 1.00 92.62 201 GLY A CA 1
ATOM 1624 C C . GLY A 1 201 ? -26.982 8.708 11.761 1.00 92.62 201 GLY A C 1
ATOM 1625 O O . GLY A 1 201 ? -27.945 9.215 12.335 1.00 92.62 201 GLY A O 1
ATOM 1626 N N . LEU A 1 202 ? -25.740 8.825 12.242 1.00 91.75 202 LEU A N 1
ATOM 1627 C CA . LEU A 1 202 ? -25.398 9.630 13.416 1.00 91.75 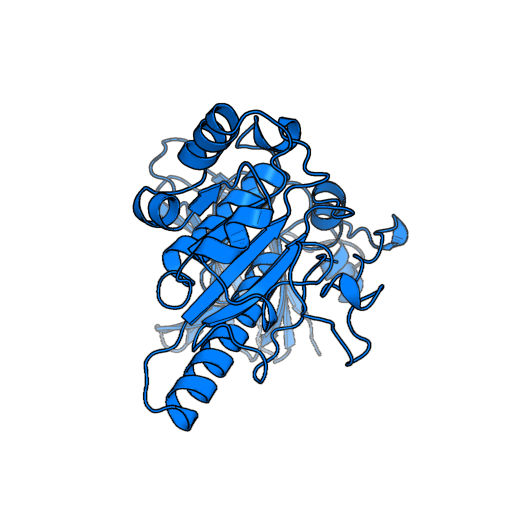202 LEU A CA 1
ATOM 1628 C C . LEU A 1 202 ? -24.712 10.934 13.025 1.00 91.75 202 LEU A C 1
ATOM 1630 O O . LEU A 1 202 ? -23.620 10.927 12.473 1.00 91.75 202 LEU A O 1
ATOM 1634 N N . LEU A 1 203 ? -25.296 12.061 13.437 1.00 87.69 203 LEU A N 1
ATOM 1635 C CA . LEU A 1 203 ? -24.720 13.397 13.219 1.00 87.69 203 LEU A CA 1
ATOM 1636 C C . LEU A 1 203 ? -23.429 13.661 14.014 1.00 87.69 203 LEU A C 1
ATOM 1638 O O . LEU A 1 203 ? -22.733 14.640 13.748 1.00 87.69 203 LEU A O 1
ATOM 1642 N N . LYS A 1 204 ? -23.159 12.866 15.054 1.00 87.12 204 LYS A N 1
ATOM 1643 C CA . LYS A 1 204 ? -21.981 12.990 15.921 1.00 87.12 204 LYS A CA 1
ATOM 1644 C C . LYS A 1 204 ? -21.509 11.614 16.354 1.00 87.12 204 LYS A C 1
ATOM 1646 O O . LYS A 1 204 ? -22.336 10.745 16.625 1.00 87.12 204 LYS A O 1
ATOM 1651 N N . ALA A 1 205 ? -20.195 11.463 16.495 1.00 88.94 205 ALA A N 1
ATOM 1652 C CA . ALA A 1 205 ? -19.609 10.265 17.077 1.00 88.94 205 ALA A CA 1
ATOM 1653 C C . ALA A 1 205 ? -20.226 9.921 18.453 1.00 88.94 205 ALA A C 1
ATOM 1655 O O . ALA A 1 205 ? -20.454 10.824 19.272 1.00 88.94 205 ALA A O 1
ATOM 1656 N N . PRO A 1 206 ? -20.446 8.627 18.748 1.00 92.62 206 PRO A N 1
ATOM 1657 C CA . PRO A 1 206 ? -20.852 8.192 20.074 1.00 92.62 206 PRO A CA 1
ATOM 1658 C C . PRO A 1 206 ? -19.748 8.457 21.102 1.00 92.62 206 PRO A C 1
ATOM 1660 O O . PRO A 1 206 ? -18.601 8.784 20.778 1.00 92.62 206 PRO A O 1
ATOM 1663 N N . LYS A 1 207 ? -20.088 8.309 22.386 1.00 93.00 207 LYS A N 1
ATOM 1664 C CA . LYS A 1 207 ? -19.129 8.533 23.470 1.00 93.00 207 LYS A CA 1
ATOM 1665 C C . LYS A 1 207 ? -17.983 7.516 23.393 1.00 93.00 207 LYS A C 1
ATOM 1667 O O . LYS A 1 207 ? -18.131 6.348 23.745 1.00 93.00 207 LYS A O 1
ATOM 1672 N N . GLY A 1 208 ? -16.824 8.000 22.960 1.00 94.62 208 GLY A N 1
ATOM 1673 C CA . GLY A 1 208 ? -15.596 7.222 22.861 1.00 94.62 208 GLY A CA 1
ATOM 1674 C C . GLY A 1 208 ? -14.819 7.090 24.172 1.00 94.62 208 GLY A C 1
ATOM 1675 O O . GLY A 1 208 ? -15.280 7.452 2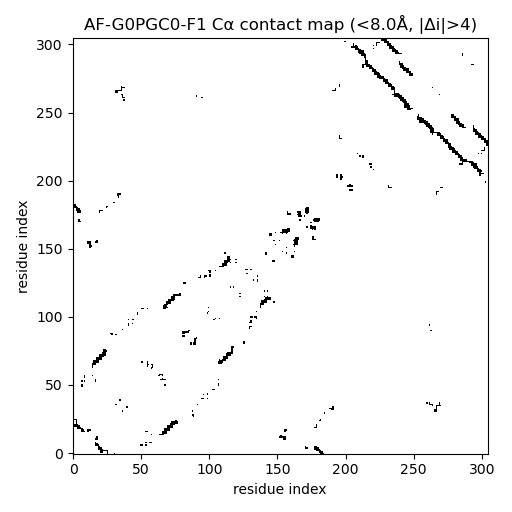5.258 1.00 94.62 208 GLY A O 1
ATOM 1676 N N . LYS A 1 209 ? -13.591 6.585 24.050 1.00 97.44 209 LYS A N 1
ATOM 1677 C CA . LYS A 1 209 ? -12.604 6.484 25.126 1.00 97.44 209 LYS A CA 1
ATOM 1678 C C . LYS A 1 209 ? -11.230 6.914 24.622 1.00 97.44 209 LYS A C 1
ATOM 1680 O O . LYS A 1 209 ? -10.877 6.679 23.467 1.00 97.44 209 LYS A O 1
ATOM 1685 N N . SER A 1 210 ? -10.458 7.516 25.520 1.00 97.62 210 SER A N 1
ATOM 1686 C CA . SER A 1 210 ? -9.062 7.860 25.279 1.00 97.62 210 SER A CA 1
ATOM 1687 C C . SER A 1 210 ? -8.144 6.925 26.058 1.00 97.62 210 SER A C 1
ATOM 1689 O O . SER A 1 210 ? -8.382 6.653 27.237 1.00 97.62 210 SER A O 1
ATOM 1691 N N . PHE A 1 211 ? -7.078 6.462 25.413 1.00 97.62 211 PHE A N 1
ATOM 1692 C CA . PHE A 1 211 ? -6.046 5.624 26.016 1.00 97.62 211 PHE A CA 1
ATOM 1693 C C . PHE A 1 211 ? -4.666 6.263 25.875 1.00 97.62 211 PHE A C 1
ATOM 1695 O O . PHE A 1 211 ? -4.397 7.002 24.929 1.00 97.62 211 PHE A O 1
ATOM 1702 N N . SER A 1 212 ? -3.782 5.929 26.813 1.00 97.44 212 SER A N 1
ATOM 1703 C CA . SER A 1 212 ? -2.344 6.184 26.737 1.00 97.44 212 SER A CA 1
ATOM 1704 C C . SER A 1 212 ? -1.639 4.832 26.802 1.00 97.44 212 SER A C 1
ATOM 1706 O O . SER A 1 212 ? -1.478 4.256 27.880 1.00 97.44 212 SER A O 1
ATOM 1708 N N . VAL A 1 213 ? -1.310 4.278 25.635 1.00 97.44 213 VAL A N 1
ATOM 1709 C CA . VAL A 1 213 ? -0.836 2.898 25.483 1.00 97.44 213 VAL A CA 1
ATOM 1710 C C . VAL A 1 213 ? 0.688 2.873 25.582 1.00 97.44 213 VAL A C 1
ATOM 1712 O O . VAL A 1 213 ? 1.392 3.365 24.697 1.00 97.44 213 VAL A O 1
ATOM 1715 N N . LYS A 1 214 ? 1.212 2.324 26.682 1.00 96.50 214 LYS A N 1
ATOM 1716 C CA . LYS A 1 214 ? 2.659 2.150 26.897 1.00 96.50 214 LYS A CA 1
ATOM 1717 C C . LYS A 1 214 ? 3.245 1.127 25.918 1.00 96.50 214 LYS A C 1
ATOM 1719 O O . LYS A 1 214 ? 2.516 0.291 25.399 1.00 96.50 214 LYS A O 1
ATOM 1724 N N . SER A 1 215 ? 4.559 1.188 25.708 1.00 95.88 215 SER A N 1
ATOM 1725 C CA . SER A 1 215 ? 5.325 0.225 24.903 1.00 95.88 215 SER A CA 1
ATOM 1726 C C . SER A 1 215 ? 4.945 -1.224 25.221 1.00 95.88 215 SER A C 1
ATOM 1728 O O . SER A 1 215 ? 4.862 -1.590 26.396 1.00 95.88 215 SER A O 1
ATOM 1730 N N . PHE A 1 216 ? 4.658 -2.012 24.182 1.00 95.12 216 PHE A N 1
ATOM 1731 C CA . PHE A 1 216 ? 4.242 -3.421 24.242 1.00 95.12 216 PHE A CA 1
ATOM 1732 C C . PHE A 1 216 ? 3.003 -3.727 25.093 1.00 95.12 216 PHE A C 1
ATOM 1734 O O . PHE A 1 216 ? 2.744 -4.883 25.414 1.00 95.12 216 PHE A O 1
ATOM 1741 N N . HIS A 1 217 ? 2.218 -2.713 25.463 1.00 97.12 217 HIS A N 1
ATOM 1742 C CA . HIS A 1 217 ? 0.943 -2.914 26.142 1.00 97.12 217 HIS A CA 1
ATOM 1743 C C . HIS A 1 217 ? -0.215 -2.852 25.151 1.00 97.12 217 HIS A C 1
ATOM 1745 O O . HIS A 1 217 ? -0.151 -2.152 24.137 1.00 97.12 217 HIS A O 1
ATOM 1751 N N . THR A 1 218 ? -1.302 -3.533 25.510 1.00 97.88 218 THR A N 1
ATOM 1752 C CA . THR A 1 218 ? -2.571 -3.520 24.784 1.00 97.88 218 THR A CA 1
ATOM 1753 C C . THR A 1 218 ? -3.632 -2.793 25.602 1.00 97.88 218 THR A C 1
ATOM 1755 O O . THR A 1 218 ? -3.757 -2.995 26.809 1.00 97.88 218 THR A O 1
ATOM 1758 N N . SER A 1 219 ? -4.400 -1.926 24.950 1.00 98.25 219 SER A N 1
ATOM 1759 C CA . SER A 1 219 ? -5.640 -1.359 25.486 1.00 98.25 219 SER A CA 1
ATOM 1760 C C . SER A 1 219 ? -6.836 -1.877 24.700 1.00 98.25 219 SER A C 1
ATOM 1762 O O . SER A 1 219 ? -6.759 -2.038 23.484 1.00 98.25 219 SER A O 1
ATOM 1764 N N . GLU A 1 220 ? -7.941 -2.116 25.400 1.00 97.88 220 GLU A N 1
ATOM 1765 C CA . GLU A 1 220 ? -9.138 -2.743 24.839 1.00 97.88 220 GLU A CA 1
ATOM 1766 C C . GLU A 1 220 ? -10.363 -1.832 24.971 1.00 97.88 220 GLU A C 1
ATOM 1768 O O . GLU A 1 220 ? -10.609 -1.228 26.024 1.00 97.88 220 GLU A O 1
ATOM 1773 N N . TYR A 1 221 ? -11.155 -1.766 23.901 1.00 97.88 221 TYR A N 1
ATOM 1774 C CA . TYR A 1 221 ? -12.478 -1.146 23.883 1.00 97.88 221 TYR A CA 1
ATOM 1775 C C . TYR A 1 221 ? -13.516 -2.198 23.477 1.00 97.88 221 TYR A C 1
ATOM 1777 O O . TYR A 1 221 ? -13.485 -2.705 22.357 1.00 97.88 221 TYR A O 1
ATOM 1785 N N . SER A 1 222 ? -14.405 -2.546 24.411 1.00 96.69 222 SER A N 1
ATOM 1786 C CA . SER A 1 222 ? -15.421 -3.589 24.232 1.00 96.69 222 SER A CA 1
ATOM 1787 C C . SER A 1 222 ? -16.750 -2.991 23.772 1.00 96.69 222 SER A C 1
ATOM 1789 O O . SER A 1 222 ? -17.241 -2.024 24.357 1.00 96.69 222 SER A O 1
ATOM 1791 N N . VAL A 1 223 ? -17.332 -3.601 22.742 1.00 96.62 223 VAL A N 1
ATOM 1792 C CA . VAL A 1 223 ? -18.657 -3.307 22.198 1.00 96.62 223 VAL A CA 1
ATOM 1793 C C . VAL A 1 223 ? -19.483 -4.588 22.260 1.00 96.62 223 VAL A C 1
ATOM 1795 O O . VAL A 1 223 ? -19.121 -5.608 21.673 1.00 96.62 223 VAL A O 1
ATOM 1798 N N . LYS A 1 224 ? -20.600 -4.552 22.987 1.00 95.50 224 LYS A N 1
ATOM 1799 C CA . LYS A 1 224 ? -21.505 -5.695 23.152 1.00 95.50 224 LYS A CA 1
ATOM 1800 C C . LYS A 1 224 ? -22.798 -5.444 22.400 1.00 95.50 224 LYS A C 1
ATOM 1802 O O . LYS A 1 224 ? -23.334 -4.343 22.455 1.00 95.50 224 LYS A O 1
ATOM 1807 N N . THR A 1 225 ? -23.316 -6.481 21.755 1.00 94.94 225 THR A N 1
ATOM 1808 C CA . THR A 1 225 ? -24.635 -6.449 21.121 1.00 94.94 225 THR A CA 1
ATOM 1809 C C . THR A 1 225 ? -25.395 -7.744 21.386 1.00 94.94 225 THR A C 1
ATOM 1811 O O . THR A 1 225 ? -24.817 -8.833 21.375 1.00 94.94 225 THR A O 1
ATOM 1814 N N . SER A 1 226 ? -26.697 -7.623 21.637 1.00 94.31 226 SER A N 1
ATOM 1815 C CA . SER A 1 226 ? -27.637 -8.742 21.760 1.00 94.31 226 SER A CA 1
ATOM 1816 C C . SER A 1 226 ? -28.351 -9.065 20.445 1.00 94.31 226 SER A C 1
ATOM 1818 O O . SER A 1 226 ? -28.992 -10.109 20.344 1.00 94.31 226 SER A O 1
ATOM 1820 N N . THR A 1 227 ? -28.224 -8.203 19.436 1.00 93.88 227 THR A N 1
ATOM 1821 C CA . THR A 1 227 ? -28.832 -8.348 18.110 1.00 93.88 227 THR A CA 1
ATOM 1822 C C . THR A 1 227 ? -27.757 -8.418 17.030 1.00 93.88 227 THR A C 1
ATOM 1824 O O . THR A 1 227 ? -26.619 -7.975 17.215 1.00 93.88 227 THR A O 1
ATOM 1827 N N . ALA A 1 228 ? -28.108 -9.020 15.892 1.00 95.62 228 ALA A N 1
ATOM 1828 C CA . ALA A 1 228 ? -27.306 -8.849 14.691 1.00 95.62 228 ALA A CA 1
ATOM 1829 C C . ALA A 1 228 ? -27.379 -7.383 14.245 1.00 95.62 228 ALA A C 1
ATOM 1831 O O . ALA A 1 228 ? -28.403 -6.724 14.425 1.00 95.62 228 ALA A O 1
ATOM 1832 N N . GLY A 1 229 ? -26.290 -6.881 13.684 1.00 95.88 229 GLY A N 1
ATOM 1833 C CA . GLY A 1 229 ? -26.195 -5.488 13.289 1.00 95.88 229 GLY A CA 1
ATOM 1834 C C . GLY A 1 229 ? -24.904 -5.193 12.547 1.00 95.88 229 GLY A C 1
ATOM 1835 O O . GLY A 1 229 ? -24.231 -6.094 12.042 1.00 95.88 229 GLY A O 1
ATOM 1836 N N . LYS A 1 230 ? -24.538 -3.919 12.499 1.00 96.69 230 LYS A N 1
ATOM 1837 C CA . LYS A 1 230 ? -23.318 -3.426 11.873 1.00 96.69 230 LYS A CA 1
ATOM 1838 C C . LYS A 1 230 ? -22.457 -2.732 12.917 1.00 96.69 230 LYS A C 1
ATOM 1840 O O . LYS A 1 230 ? -22.831 -1.684 13.431 1.00 96.69 230 LYS A O 1
ATOM 1845 N N . LEU A 1 231 ? -21.313 -3.331 13.238 1.00 97.69 231 LEU A N 1
ATOM 1846 C CA . LEU A 1 231 ? -20.290 -2.708 14.066 1.00 97.69 231 LEU A CA 1
ATOM 1847 C C . LEU A 1 231 ? -19.617 -1.623 13.238 1.00 97.69 231 LEU A C 1
ATOM 1849 O O . LEU A 1 231 ? -19.059 -1.924 12.186 1.00 97.69 231 LEU A O 1
ATOM 1853 N N . VAL A 1 232 ? -19.636 -0.396 13.735 1.00 97.75 232 VAL A N 1
ATOM 1854 C CA . VAL A 1 232 ? -18.953 0.756 13.149 1.00 97.75 232 VAL A CA 1
ATOM 1855 C C . VAL A 1 232 ? -17.945 1.266 14.163 1.00 97.75 232 VAL A C 1
ATOM 1857 O O . VAL A 1 232 ? -18.247 1.365 15.355 1.00 97.75 232 VAL A O 1
ATOM 1860 N N . TRP A 1 233 ? -16.738 1.579 13.703 1.00 96.81 233 TRP A N 1
ATOM 1861 C CA . TRP A 1 233 ? -15.675 2.090 14.560 1.00 96.81 233 TRP A CA 1
ATOM 1862 C C . TRP A 1 233 ? -14.931 3.249 13.919 1.00 96.81 233 TRP A C 1
ATOM 1864 O O . TRP A 1 233 ? -14.855 3.378 12.698 1.00 96.81 233 TRP A O 1
ATOM 1874 N N . SER A 1 234 ? -14.332 4.070 14.776 1.00 96.38 234 SER A N 1
ATOM 1875 C CA . SER A 1 234 ? -13.422 5.142 14.391 1.00 96.38 234 SER A CA 1
ATOM 1876 C C . SER A 1 234 ? -12.361 5.326 15.471 1.00 96.38 234 SER A C 1
ATOM 1878 O O . SER A 1 234 ? -12.680 5.283 16.664 1.00 96.38 234 SER A O 1
ATOM 1880 N N . TYR A 1 235 ? -11.105 5.537 15.083 1.00 96.00 235 TYR A N 1
ATOM 1881 C CA . TYR A 1 235 ? -10.043 5.921 16.001 1.00 96.00 235 TYR A CA 1
ATOM 1882 C C . TYR A 1 235 ? -8.987 6.830 15.367 1.00 96.00 235 TYR A C 1
ATOM 1884 O O . TYR A 1 235 ? -8.759 6.832 14.163 1.00 96.00 235 TYR A O 1
ATOM 1892 N N . THR A 1 236 ? -8.307 7.590 16.221 1.00 95.06 236 THR A N 1
ATOM 1893 C CA . THR A 1 236 ? -7.076 8.325 15.896 1.00 95.06 236 THR A CA 1
ATOM 1894 C C . THR A 1 236 ? -5.953 7.838 16.801 1.00 95.06 236 THR A C 1
ATOM 1896 O O . THR A 1 236 ? -6.203 7.464 17.952 1.00 95.06 236 THR A O 1
ATOM 1899 N N . SER A 1 237 ? -4.722 7.847 16.296 1.00 93.81 237 SER A N 1
ATOM 1900 C CA . SER A 1 237 ? -3.522 7.454 17.029 1.00 93.81 237 SER A CA 1
ATOM 1901 C C . SER A 1 237 ? -2.401 8.476 16.860 1.00 93.81 237 SER A C 1
ATOM 1903 O O . SER A 1 237 ? -2.121 8.956 15.763 1.00 93.81 237 SER A O 1
ATOM 1905 N N . SER A 1 238 ? -1.712 8.801 17.957 1.00 91.75 238 SER A N 1
ATOM 1906 C CA . SER A 1 238 ? -0.577 9.735 17.921 1.00 91.75 238 SER A CA 1
ATOM 1907 C C . SER A 1 238 ? 0.717 9.138 17.348 1.00 91.75 238 SER A C 1
ATOM 1909 O O . SER A 1 238 ? 1.733 9.826 17.305 1.00 91.75 238 SER A O 1
ATOM 1911 N N . GLY A 1 239 ? 0.698 7.859 16.981 1.00 89.25 239 GLY A N 1
ATOM 1912 C CA . GLY A 1 239 ? 1.823 7.078 16.478 1.00 89.25 239 GLY A CA 1
ATOM 1913 C C . GLY A 1 239 ? 1.354 5.697 16.019 1.00 89.25 239 GLY A C 1
ATOM 1914 O O . GLY A 1 239 ? 0.146 5.425 16.028 1.00 89.25 239 GLY A O 1
ATOM 1915 N N . ASP A 1 240 ? 2.306 4.851 15.626 1.00 89.88 240 ASP A N 1
ATOM 1916 C CA . ASP A 1 240 ? 2.006 3.529 15.075 1.00 89.88 240 ASP A CA 1
ATOM 1917 C C . ASP A 1 240 ? 1.325 2.669 16.149 1.00 89.88 240 ASP A C 1
ATOM 1919 O O . ASP A 1 240 ? 1.783 2.594 17.293 1.00 89.88 240 ASP A O 1
ATOM 1923 N N . ILE A 1 241 ? 0.201 2.052 15.786 1.00 94.19 241 ILE A N 1
ATOM 1924 C CA . ILE A 1 241 ? -0.548 1.140 16.645 1.00 94.19 241 ILE A CA 1
ATOM 1925 C C . ILE A 1 241 ? -0.890 -0.120 15.858 1.00 94.19 241 ILE A C 1
ATOM 1927 O O . ILE A 1 241 ? -1.353 -0.043 14.721 1.00 94.19 241 ILE A O 1
ATOM 1931 N N . ASP A 1 242 ? -0.689 -1.270 16.488 1.00 95.12 242 ASP A N 1
ATOM 1932 C CA . ASP A 1 242 ? -1.247 -2.532 16.033 1.00 95.12 242 ASP A CA 1
ATOM 1933 C C . ASP A 1 242 ? -2.731 -2.545 16.403 1.00 95.12 242 ASP A C 1
ATOM 1935 O O . ASP A 1 242 ? -3.089 -2.609 17.587 1.00 95.12 242 ASP A O 1
ATOM 1939 N N . PHE A 1 243 ? -3.586 -2.468 15.390 1.00 96.25 243 PHE A N 1
ATOM 1940 C CA . PHE A 1 243 ? -5.032 -2.495 15.525 1.00 96.25 243 PHE A CA 1
ATOM 1941 C C . PHE A 1 243 ? -5.596 -3.812 15.003 1.00 96.25 243 PHE A C 1
ATOM 1943 O O . PHE A 1 243 ? -5.327 -4.204 13.870 1.00 96.25 243 PHE A O 1
ATOM 1950 N N . GLU A 1 244 ? -6.415 -4.469 15.817 1.00 96.75 244 GLU A N 1
ATOM 1951 C CA . GLU A 1 244 ? -7.220 -5.625 15.425 1.00 96.75 244 GLU A CA 1
ATOM 1952 C C . GLU A 1 244 ? -8.610 -5.534 16.062 1.00 96.75 244 GLU A C 1
ATOM 1954 O O . GLU A 1 244 ? -8.809 -4.853 17.076 1.00 96.75 244 GLU A O 1
ATOM 1959 N N . ILE A 1 245 ? -9.572 -6.254 15.485 1.00 97.81 245 ILE A N 1
ATOM 1960 C CA . ILE A 1 245 ? -10.874 -6.465 16.118 1.00 97.81 245 ILE A CA 1
ATOM 1961 C C . ILE A 1 245 ? -11.103 -7.959 16.244 1.00 97.81 245 ILE A C 1
ATOM 1963 O O . ILE A 1 245 ? -11.071 -8.688 15.250 1.00 97.81 245 ILE A O 1
ATOM 1967 N N . VAL A 1 246 ? -11.390 -8.401 17.462 1.00 97.62 246 VAL A N 1
ATOM 1968 C CA . VAL A 1 246 ? -11.705 -9.796 17.768 1.00 97.62 246 VAL A CA 1
ATOM 1969 C C . VAL A 1 246 ? -13.120 -9.916 18.319 1.00 97.62 246 VAL A C 1
ATOM 1971 O O . VAL A 1 246 ? -13.620 -9.017 18.993 1.00 97.62 246 VAL A O 1
ATOM 1974 N N . ARG A 1 247 ? -13.772 -11.043 18.050 1.00 96.81 247 ARG A N 1
ATOM 1975 C CA . ARG A 1 247 ? -14.987 -11.475 18.739 1.00 96.81 247 ARG A CA 1
ATOM 1976 C C . ARG A 1 247 ? -14.596 -12.437 19.855 1.00 96.81 247 ARG A C 1
ATOM 1978 O O . ARG A 1 247 ? -13.854 -13.384 19.596 1.00 96.81 247 ARG A O 1
ATOM 1985 N N . LYS A 1 248 ? -15.119 -12.231 21.065 1.00 93.75 248 LYS A N 1
ATOM 1986 C CA . LYS A 1 248 ? -15.032 -13.227 22.140 1.00 93.75 248 LYS A CA 1
ATOM 1987 C C . LYS A 1 248 ? -16.159 -14.244 21.991 1.00 93.75 248 LYS A C 1
ATOM 1989 O O . LYS A 1 248 ? -17.332 -13.875 21.991 1.00 93.75 248 LYS A O 1
ATOM 1994 N N . ASP A 1 249 ? -15.790 -15.515 21.879 1.00 86.75 249 ASP A N 1
ATOM 1995 C CA . ASP A 1 249 ? -16.719 -16.642 21.812 1.00 86.75 249 ASP A CA 1
ATOM 1996 C C . ASP A 1 249 ? -16.188 -17.811 22.649 1.00 86.75 249 ASP A C 1
ATOM 1998 O O . ASP A 1 249 ? -15.067 -18.274 22.443 1.00 86.75 249 ASP A O 1
ATOM 2002 N N . ALA A 1 250 ? -16.967 -18.249 23.642 1.00 81.94 250 ALA A N 1
ATOM 2003 C CA . ALA A 1 250 ? -16.617 -19.340 24.562 1.00 81.94 250 ALA A CA 1
ATOM 2004 C C . ALA A 1 250 ? -15.176 -19.275 25.132 1.00 81.94 250 ALA A C 1
ATOM 2006 O O . ALA A 1 250 ? -14.493 -20.291 25.260 1.00 81.94 250 ALA A O 1
ATOM 2007 N N . GLY A 1 251 ? -14.689 -18.071 25.455 1.00 81.62 251 GLY A N 1
ATOM 2008 C CA . GLY A 1 251 ? -13.336 -17.848 25.987 1.00 81.62 251 GLY A CA 1
ATOM 2009 C C . GLY A 1 251 ? -12.214 -17.817 24.940 1.00 81.62 251 GLY A C 1
ATOM 2010 O O . GLY A 1 251 ? -11.060 -17.614 25.308 1.00 81.62 251 GLY A O 1
ATOM 2011 N N . LYS A 1 252 ? -12.529 -17.978 23.650 1.00 90.31 252 LYS A N 1
ATOM 2012 C CA . LYS A 1 252 ? -11.598 -17.798 22.528 1.00 90.31 252 LYS A CA 1
ATOM 2013 C C . LYS A 1 252 ? -11.803 -16.437 21.867 1.00 90.31 252 LYS A C 1
ATOM 2015 O O . LYS A 1 252 ? -12.918 -15.923 21.809 1.00 90.31 252 LYS A O 1
ATOM 2020 N N . GLU A 1 253 ? -10.719 -15.877 21.343 1.00 94.56 253 GLU A N 1
ATOM 2021 C CA . GLU A 1 253 ? -10.746 -14.671 20.516 1.00 94.56 253 GLU A CA 1
ATOM 2022 C C . GLU A 1 253 ? -10.657 -15.066 19.041 1.00 94.56 253 GLU A C 1
ATOM 2024 O O . GLU A 1 253 ? -9.722 -15.749 18.626 1.00 94.56 253 GLU A O 1
ATOM 2029 N N . ILE A 1 254 ? -11.650 -14.654 18.255 1.00 94.62 254 ILE A N 1
ATOM 2030 C CA . ILE A 1 254 ? -11.716 -14.903 16.813 1.00 94.62 254 ILE A CA 1
ATOM 2031 C C . ILE A 1 254 ? -11.539 -13.566 16.102 1.00 94.62 254 ILE A C 1
ATOM 2033 O O . ILE A 1 254 ? -12.365 -12.668 16.270 1.00 94.62 254 ILE A O 1
ATOM 2037 N N . ALA A 1 255 ? -10.483 -13.420 15.304 1.00 94.81 255 ALA A N 1
ATOM 2038 C CA . ALA A 1 255 ? -10.246 -12.201 14.539 1.00 94.81 255 ALA A CA 1
ATOM 2039 C C . ALA A 1 255 ? -11.385 -11.953 13.537 1.00 94.81 255 ALA A C 1
ATOM 2041 O O . ALA A 1 255 ? -11.696 -12.799 12.698 1.00 94.81 255 ALA A O 1
ATOM 2042 N N . ILE A 1 256 ? -12.002 -10.774 13.619 1.00 94.94 256 ILE A N 1
ATOM 2043 C CA . ILE A 1 256 ? -12.980 -10.286 12.640 1.00 94.94 256 ILE A CA 1
ATOM 2044 C C . ILE A 1 256 ? -12.433 -9.116 11.820 1.00 94.94 256 ILE A C 1
ATOM 2046 O O . ILE A 1 256 ? -12.974 -8.818 10.759 1.00 94.94 256 ILE A O 1
ATOM 2050 N N . TRP A 1 257 ? -11.359 -8.476 12.268 1.00 93.25 257 TRP A N 1
ATOM 2051 C CA . TRP A 1 257 ? -10.592 -7.507 11.496 1.00 93.25 257 TRP A CA 1
ATOM 2052 C C . TRP A 1 257 ? -9.107 -7.839 11.646 1.00 93.25 257 TRP A C 1
ATOM 2054 O O . TRP A 1 257 ? -8.681 -8.092 12.778 1.00 93.25 257 TRP A O 1
ATOM 2064 N N . PRO A 1 258 ? -8.334 -7.885 10.545 1.00 89.12 258 PRO A N 1
ATOM 2065 C CA . PRO A 1 258 ? -6.940 -8.298 10.596 1.00 89.12 258 PRO A CA 1
ATOM 2066 C C . PRO A 1 258 ? -6.112 -7.348 11.458 1.00 89.12 258 PRO A C 1
ATOM 2068 O O . PRO A 1 258 ? -6.376 -6.146 11.510 1.00 89.12 258 PRO A O 1
ATOM 2071 N N . LYS A 1 259 ? -5.081 -7.904 12.097 1.00 91.44 259 LYS A N 1
ATOM 2072 C CA . LYS A 1 259 ? -4.085 -7.122 12.818 1.00 91.44 259 LYS A CA 1
ATOM 2073 C C . LYS A 1 259 ? -3.241 -6.336 11.817 1.00 91.44 259 LYS A C 1
ATOM 2075 O O . LYS A 1 259 ? -2.517 -6.933 11.026 1.00 91.44 259 LYS A O 1
ATOM 2080 N N . ILE A 1 260 ? -3.343 -5.011 11.859 1.00 88.94 260 ILE A N 1
ATOM 2081 C CA . ILE A 1 260 ? -2.593 -4.097 10.991 1.00 88.94 260 ILE A CA 1
ATOM 2082 C C . ILE A 1 260 ? -1.899 -3.019 11.819 1.00 88.94 260 ILE A C 1
ATOM 2084 O O . ILE A 1 260 ? -2.461 -2.528 12.797 1.00 88.94 260 ILE A O 1
ATOM 2088 N N . THR A 1 261 ? -0.699 -2.620 11.407 1.00 89.62 261 THR A N 1
ATOM 2089 C CA . THR A 1 261 ? 0.047 -1.531 12.048 1.00 89.62 261 THR A CA 1
ATOM 2090 C C . THR A 1 261 ? -0.128 -0.248 11.244 1.00 89.62 261 THR A C 1
ATOM 2092 O O . THR A 1 261 ? 0.285 -0.180 10.088 1.00 89.62 261 THR A O 1
ATOM 2095 N N . VAL A 1 262 ? -0.753 0.776 11.832 1.00 88.06 262 VAL A N 1
ATOM 2096 C CA . VAL A 1 262 ? -0.992 2.074 11.169 1.00 88.06 262 VAL A CA 1
ATOM 2097 C C . VAL A 1 262 ? -0.910 3.247 12.152 1.00 88.06 262 VAL A C 1
ATOM 2099 O O . VAL A 1 262 ? -1.158 3.089 13.347 1.00 88.06 262 VAL A O 1
ATOM 2102 N N . THR A 1 263 ? -0.611 4.447 11.646 1.00 87.50 263 THR A N 1
ATOM 2103 C CA . THR A 1 263 ? -0.757 5.723 12.374 1.00 87.50 263 THR A CA 1
ATOM 2104 C C . THR A 1 263 ? -1.935 6.520 11.815 1.00 87.50 263 THR A C 1
ATOM 2106 O O . THR A 1 263 ? -2.126 6.570 10.605 1.00 87.50 263 THR A O 1
ATOM 2109 N N . SER A 1 264 ? -2.694 7.220 12.662 1.00 85.69 264 SER A N 1
ATOM 2110 C CA . SER A 1 264 ? -3.842 8.024 12.228 1.00 85.69 264 SER A CA 1
ATOM 2111 C C . SER A 1 264 ? -3.928 9.375 12.938 1.00 85.69 264 SER A C 1
ATOM 2113 O O . SER A 1 264 ? -4.450 9.482 14.046 1.00 85.69 264 SER A O 1
ATOM 2115 N N . LEU A 1 265 ? -3.430 10.435 12.289 1.00 66.75 265 LEU A N 1
ATOM 2116 C CA . LEU A 1 265 ? -3.352 11.771 12.900 1.00 66.75 265 LEU A CA 1
ATOM 2117 C C . LEU A 1 265 ? -4.377 12.789 12.385 1.00 66.75 265 LEU A C 1
ATOM 2119 O O . LEU A 1 265 ? -4.782 13.663 13.146 1.00 66.75 265 LEU A O 1
ATOM 2123 N N . LYS A 1 266 ? -4.755 12.738 11.101 1.00 74.06 266 LYS A N 1
ATOM 2124 C CA . LYS A 1 266 ? -5.642 13.746 10.485 1.00 74.06 266 LYS A CA 1
ATOM 2125 C C . LYS A 1 266 ? -7.013 13.182 10.164 1.00 74.06 266 LYS A C 1
ATOM 2127 O O . LYS A 1 266 ? -8.011 13.678 10.671 1.00 74.06 266 LYS A O 1
ATOM 2132 N N . LEU A 1 267 ? -7.042 12.153 9.327 1.00 88.56 267 LEU A N 1
ATOM 2133 C CA . LEU A 1 267 ? -8.245 11.390 9.060 1.00 88.56 267 LEU A CA 1
ATOM 2134 C C . LEU A 1 267 ? -8.237 10.160 9.976 1.00 88.56 267 LEU A C 1
ATOM 2136 O O . LEU A 1 267 ? -7.228 9.446 9.960 1.00 88.56 267 LEU A O 1
ATOM 2140 N N . PRO A 1 268 ? -9.296 9.923 10.774 1.00 93.31 268 PRO A N 1
ATOM 2141 C CA . PRO A 1 268 ? -9.369 8.735 11.607 1.00 93.31 268 PRO A CA 1
ATOM 2142 C C . PRO A 1 268 ? -9.309 7.470 10.755 1.00 93.31 268 PRO A C 1
ATOM 2144 O O . PRO A 1 268 ? -9.774 7.438 9.615 1.00 93.31 268 PRO A O 1
ATOM 2147 N N . GLU A 1 269 ? -8.771 6.414 11.342 1.00 94.50 269 GLU A N 1
ATOM 2148 C CA . GLU A 1 269 ? -9.026 5.061 10.879 1.00 94.50 269 GLU A CA 1
ATOM 2149 C C . GLU A 1 269 ? -10.451 4.694 11.253 1.00 94.50 269 GLU A C 1
ATOM 2151 O O . GLU A 1 269 ? -10.883 4.914 12.383 1.00 94.50 269 GLU A O 1
ATOM 2156 N N . PHE A 1 270 ? -11.201 4.165 10.299 1.00 95.06 270 PHE A N 1
ATOM 2157 C CA . PHE A 1 270 ? -12.587 3.788 10.511 1.00 95.06 270 PHE A CA 1
ATOM 2158 C C . PHE A 1 270 ? -12.962 2.617 9.621 1.00 95.06 270 PHE A C 1
ATOM 2160 O O . PHE A 1 270 ? -12.351 2.369 8.579 1.00 95.06 270 PHE A O 1
ATOM 2167 N N . GLY A 1 271 ? -14.028 1.937 10.004 1.00 94.75 271 GLY A N 1
ATOM 2168 C CA . GLY A 1 271 ? -14.613 0.895 9.190 1.00 94.75 271 GLY A CA 1
ATOM 2169 C C . GLY A 1 271 ? -15.951 0.458 9.739 1.00 94.75 271 GLY A C 1
ATOM 2170 O O . GLY A 1 271 ? -16.427 0.948 10.767 1.00 94.75 271 GLY A O 1
ATOM 2171 N N . GLU A 1 272 ? -16.551 -0.468 9.010 1.00 95.69 272 GLU A N 1
ATOM 2172 C CA . GLU A 1 272 ? -17.788 -1.103 9.403 1.00 95.69 272 GLU A CA 1
ATOM 2173 C C . GLU A 1 272 ? -17.787 -2.579 9.014 1.00 95.69 272 GLU A C 1
ATOM 2175 O O . GLU A 1 272 ? -17.140 -2.989 8.046 1.00 95.69 272 GLU A O 1
ATOM 2180 N N . LYS A 1 273 ? -18.483 -3.400 9.801 1.00 95.75 273 LYS A N 1
ATOM 2181 C CA . LYS A 1 273 ? -18.594 -4.838 9.567 1.00 95.75 273 LYS A CA 1
ATOM 2182 C C . LYS A 1 273 ? -19.914 -5.369 10.108 1.00 95.75 273 LYS A C 1
ATOM 2184 O O . LYS A 1 273 ? -20.306 -5.044 11.226 1.00 95.75 273 LYS A O 1
ATOM 2189 N N . LEU A 1 274 ? -20.582 -6.217 9.328 1.00 96.94 274 LEU A N 1
ATOM 2190 C CA . LEU A 1 274 ? -21.749 -6.957 9.803 1.00 96.94 274 LEU A CA 1
ATOM 2191 C C . LEU A 1 274 ? -21.338 -7.934 10.909 1.00 96.94 274 LEU A C 1
ATOM 2193 O O . LEU A 1 274 ? -20.338 -8.647 10.790 1.00 96.94 274 LEU A O 1
ATOM 2197 N N . VAL A 1 275 ? -22.118 -7.952 11.983 1.00 96.31 275 VAL A N 1
ATOM 2198 C CA . VAL A 1 275 ? -21.841 -8.686 13.216 1.00 96.31 275 VAL A CA 1
ATOM 2199 C C . VAL A 1 275 ? -23.097 -9.375 13.739 1.00 96.31 275 VAL A C 1
ATOM 2201 O O . VAL A 1 275 ? -24.214 -8.894 13.574 1.00 96.31 275 VAL A O 1
ATOM 2204 N N . THR A 1 276 ? -22.913 -10.513 14.400 1.00 95.25 276 THR A N 1
ATOM 2205 C CA . THR A 1 276 ? -23.972 -11.243 15.115 1.00 95.25 276 THR A CA 1
ATOM 2206 C C . THR A 1 276 ? -23.959 -10.889 16.610 1.00 95.25 276 THR A C 1
ATOM 2208 O O . THR A 1 276 ? -22.992 -10.271 17.064 1.00 95.25 276 THR A O 1
ATOM 2211 N N . PRO A 1 277 ? -24.948 -11.317 17.417 1.00 95.25 277 PRO A N 1
ATOM 2212 C CA . PRO A 1 277 ? -24.899 -11.146 18.870 1.00 95.25 277 PRO A CA 1
ATOM 2213 C C . PRO A 1 277 ? -23.573 -11.637 19.477 1.00 95.25 277 PRO A C 1
ATOM 2215 O O . PRO A 1 277 ? -23.068 -12.709 19.118 1.00 95.25 277 PRO A O 1
ATOM 2218 N N . GLY A 1 278 ? -22.984 -10.845 20.372 1.00 94.69 278 GLY A N 1
ATOM 2219 C CA . GLY A 1 278 ? -21.689 -11.147 20.981 1.00 94.69 278 GLY A CA 1
ATOM 2220 C C . GLY A 1 278 ? -20.951 -9.928 21.533 1.00 94.69 278 GLY A C 1
ATOM 2221 O O . GLY A 1 278 ? -21.462 -8.807 21.544 1.00 94.69 278 GLY A O 1
ATOM 2222 N N . GLU A 1 279 ? -19.727 -10.177 21.998 1.00 96.38 279 GLU A N 1
ATOM 2223 C CA . GLU A 1 279 ? -18.779 -9.159 22.451 1.00 96.38 279 GLU A CA 1
ATOM 2224 C C . GLU A 1 279 ? -17.642 -9.014 21.437 1.00 96.38 279 GLU A C 1
ATOM 2226 O O . GLU A 1 279 ? -16.968 -9.989 21.093 1.00 96.38 279 GLU A O 1
ATOM 2231 N N . TYR A 1 280 ? -17.429 -7.783 20.984 1.00 97.69 280 TYR A N 1
ATOM 2232 C CA . TYR A 1 280 ? -16.394 -7.393 20.036 1.00 97.69 280 TYR A CA 1
ATOM 2233 C C . TYR A 1 280 ? -15.402 -6.469 20.722 1.00 97.69 280 TYR A C 1
ATOM 2235 O O . TYR A 1 280 ? -15.797 -5.557 21.445 1.00 97.69 280 TYR A O 1
ATOM 2243 N N . ILE A 1 281 ? -14.113 -6.695 20.499 1.00 97.88 281 ILE A N 1
ATOM 2244 C CA . ILE A 1 281 ? -13.047 -5.967 21.179 1.00 97.88 281 ILE A CA 1
ATOM 2245 C C . ILE A 1 281 ? -12.129 -5.357 20.145 1.00 97.88 281 ILE A C 1
ATOM 2247 O O . ILE A 1 281 ? -11.482 -6.067 19.379 1.00 97.88 281 ILE A O 1
ATOM 2251 N N . LEU A 1 282 ? -12.066 -4.031 20.168 1.00 98.19 282 LEU A N 1
ATOM 2252 C CA . LEU A 1 282 ? -11.064 -3.253 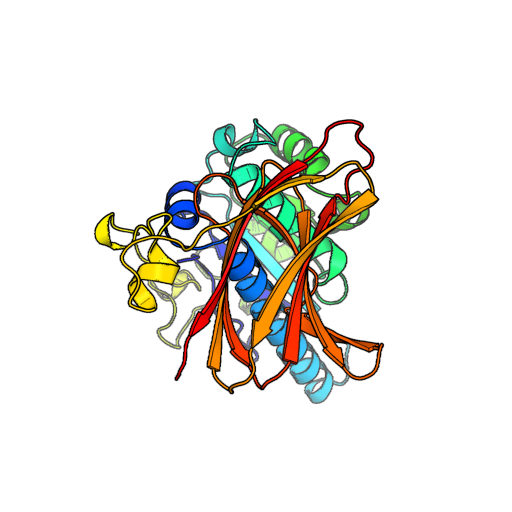19.462 1.00 98.19 282 LEU A CA 1
ATOM 2253 C C . LEU A 1 282 ? -9.806 -3.258 20.330 1.00 98.19 282 LEU A C 1
ATOM 2255 O O . LEU A 1 282 ? -9.828 -2.741 21.455 1.00 98.19 282 LEU A O 1
ATOM 2259 N N . LYS A 1 283 ? -8.731 -3.862 19.826 1.00 98.12 283 LYS A N 1
ATOM 2260 C CA . LYS A 1 283 ? -7.462 -4.003 20.545 1.00 98.12 283 LYS A CA 1
ATOM 2261 C C . LYS A 1 283 ? -6.434 -3.067 19.929 1.00 98.12 283 LYS A C 1
ATOM 2263 O O . LYS A 1 283 ? -6.227 -3.063 18.719 1.00 98.12 283 LYS A O 1
ATOM 2268 N N . PHE A 1 284 ? -5.792 -2.283 20.787 1.00 98.00 284 PHE A N 1
ATOM 2269 C CA . PHE A 1 284 ? -4.776 -1.301 20.424 1.00 98.00 284 PHE A CA 1
ATOM 2270 C C . PHE A 1 284 ? -3.477 -1.666 21.127 1.00 98.00 284 PHE A C 1
ATOM 2272 O O . PHE A 1 284 ? -3.351 -1.436 22.332 1.00 98.00 284 PHE A O 1
ATOM 2279 N N . THR A 1 285 ? -2.521 -2.236 20.399 1.00 97.62 285 THR A N 1
ATOM 2280 C CA . THR A 1 285 ? -1.215 -2.621 20.952 1.00 97.62 285 THR A CA 1
ATOM 2281 C C . THR A 1 285 ? -0.143 -1.665 20.458 1.00 97.62 285 THR A C 1
ATOM 2283 O O . THR A 1 285 ? -0.047 -1.421 19.262 1.00 97.62 285 THR A O 1
ATOM 2286 N N . ASN A 1 286 ? 0.655 -1.095 21.360 1.00 96.19 286 ASN A N 1
ATOM 2287 C CA . ASN A 1 286 ? 1.785 -0.244 20.976 1.00 96.19 286 ASN A CA 1
ATOM 2288 C C . ASN A 1 286 ? 2.983 -1.136 20.601 1.00 96.19 286 ASN A C 1
ATOM 2290 O O . ASN A 1 286 ? 3.568 -1.736 21.508 1.00 96.19 286 ASN A O 1
ATOM 2294 N N . PRO A 1 287 ? 3.374 -1.222 19.313 1.00 92.44 287 PRO A N 1
ATOM 2295 C CA . PRO A 1 287 ? 4.463 -2.095 18.879 1.00 92.44 287 PRO A CA 1
ATOM 2296 C C . PRO A 1 287 ? 5.847 -1.486 19.144 1.00 92.44 287 PRO A C 1
ATOM 2298 O O . PRO A 1 287 ? 6.866 -2.148 18.961 1.00 92.44 287 PRO A O 1
ATOM 2301 N N . SER A 1 288 ? 5.913 -0.207 19.530 1.00 87.44 288 SER A N 1
ATOM 2302 C CA . SER A 1 288 ? 7.182 0.504 19.630 1.00 87.44 288 SER A CA 1
ATOM 2303 C C . SER A 1 288 ? 7.982 0.057 20.849 1.00 87.44 288 SER A C 1
ATOM 2305 O O . SER A 1 288 ? 7.450 -0.083 21.950 1.00 87.44 288 SER A O 1
ATOM 2307 N N . ASN A 1 289 ? 9.297 -0.051 20.669 1.00 83.19 289 ASN A N 1
ATOM 2308 C CA . ASN A 1 289 ? 10.262 -0.246 21.753 1.00 83.19 289 ASN A CA 1
ATOM 2309 C C . ASN A 1 289 ? 10.716 1.095 22.375 1.00 83.19 289 ASN A C 1
ATOM 2311 O O . ASN A 1 289 ? 11.788 1.199 22.966 1.00 83.19 289 ASN A O 1
ATOM 2315 N N . THR A 1 290 ? 9.945 2.168 22.162 1.00 83.19 290 THR A N 1
ATOM 2316 C CA . THR A 1 290 ? 10.259 3.498 22.696 1.00 83.19 290 THR A CA 1
ATOM 2317 C C . THR A 1 290 ? 9.516 3.730 24.003 1.00 83.19 290 THR A C 1
ATOM 2319 O O . THR A 1 290 ? 8.437 3.199 24.232 1.00 83.19 290 THR A O 1
ATOM 2322 N N . TRP A 1 291 ? 10.061 4.583 24.862 1.00 81.94 291 TRP A N 1
ATOM 2323 C CA . TRP A 1 291 ? 9.443 4.948 26.137 1.00 81.94 291 TRP A CA 1
ATOM 2324 C C . TRP A 1 291 ? 8.230 5.887 25.987 1.00 81.94 291 TRP A C 1
ATOM 2326 O O . TRP A 1 291 ? 7.559 6.185 26.977 1.00 81.94 291 TRP A O 1
ATOM 2336 N N . PHE A 1 292 ? 7.920 6.340 24.767 1.00 88.31 292 PHE A N 1
ATOM 2337 C CA . PHE A 1 292 ? 6.801 7.237 24.505 1.00 88.31 292 PHE A CA 1
ATOM 2338 C C . PHE A 1 292 ? 5.481 6.459 24.370 1.00 88.31 292 PHE A C 1
ATOM 2340 O O . PHE A 1 292 ? 5.363 5.582 23.510 1.00 88.31 292 PHE A O 1
ATOM 2347 N N . PRO A 1 293 ? 4.458 6.766 25.190 1.00 93.94 293 PRO A N 1
ATOM 2348 C CA . PRO A 1 293 ? 3.148 6.154 25.035 1.00 93.94 293 PRO A CA 1
ATOM 2349 C C . PRO A 1 293 ? 2.427 6.694 23.794 1.00 93.94 293 PRO A C 1
ATOM 2351 O O . PRO A 1 293 ? 2.518 7.881 23.470 1.00 93.94 293 PRO A O 1
ATOM 2354 N N . VAL A 1 294 ? 1.644 5.833 23.143 1.00 95.38 294 VAL A N 1
ATOM 2355 C CA . VAL A 1 294 ? 0.778 6.210 22.019 1.00 95.38 294 VAL A CA 1
ATOM 2356 C C . VAL A 1 294 ? -0.593 6.601 22.561 1.00 95.38 294 VAL A C 1
ATOM 2358 O O . VAL A 1 294 ? -1.236 5.832 23.279 1.00 95.38 294 VAL A O 1
ATOM 2361 N N . LYS A 1 295 ? -1.055 7.808 22.230 1.00 96.19 295 LYS A N 1
ATOM 2362 C CA . LYS A 1 295 ? -2.401 8.271 22.573 1.00 96.19 295 LYS A CA 1
ATOM 2363 C C . LYS A 1 295 ? -3.389 7.765 21.534 1.00 96.19 295 LYS A C 1
ATOM 2365 O O . LYS A 1 295 ? -3.183 7.999 20.345 1.00 96.19 295 LYS A O 1
ATOM 2370 N N . ILE A 1 296 ? -4.462 7.130 21.992 1.00 97.06 296 ILE A N 1
ATOM 2371 C CA . ILE A 1 296 ? -5.568 6.658 21.155 1.00 97.06 296 ILE A CA 1
ATOM 2372 C C . ILE A 1 296 ? -6.839 7.381 21.576 1.00 97.06 296 ILE A C 1
ATOM 2374 O O . ILE A 1 296 ? -7.113 7.468 22.770 1.00 97.06 296 ILE A O 1
ATOM 2378 N N . ASN A 1 297 ? -7.628 7.853 20.614 1.00 96.19 297 ASN A N 1
ATOM 2379 C CA . ASN A 1 297 ? -9.027 8.222 20.837 1.00 96.19 297 ASN A CA 1
ATOM 2380 C C . ASN A 1 297 ? -9.875 7.345 19.932 1.00 96.19 297 ASN A C 1
ATOM 2382 O O . ASN A 1 297 ? -9.703 7.423 18.718 1.00 96.19 297 ASN 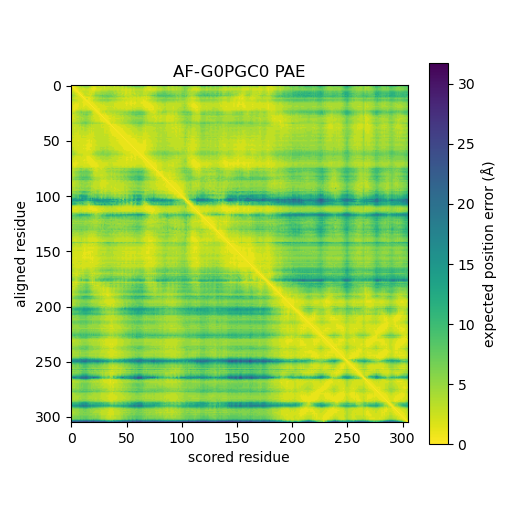A O 1
ATOM 2386 N N . CYS A 1 298 ? -10.757 6.527 20.498 1.00 96.94 298 CYS A N 1
ATOM 2387 C CA . CYS A 1 298 ? -11.582 5.598 19.734 1.00 96.94 298 CYS A CA 1
ATOM 2388 C C . CYS A 1 298 ? -13.046 5.640 20.165 1.00 96.94 298 CYS A C 1
ATOM 2390 O O . CYS A 1 298 ? -13.361 5.955 21.313 1.00 96.94 298 CYS A O 1
ATOM 2392 N N . ALA A 1 299 ? -13.931 5.250 19.260 1.00 97.38 299 ALA A N 1
ATOM 2393 C CA . ALA A 1 299 ? -15.330 4.968 19.535 1.00 97.38 299 ALA A CA 1
ATOM 2394 C C . ALA A 1 299 ? -15.789 3.785 18.671 1.00 97.38 299 ALA A C 1
ATOM 2396 O O . ALA A 1 299 ? -15.255 3.559 17.582 1.00 97.38 299 ALA A O 1
ATOM 2397 N N . GLY A 1 300 ? -16.763 3.031 19.171 1.00 96.94 300 GLY A N 1
ATOM 2398 C CA . GLY A 1 300 ? -17.334 1.879 18.486 1.00 96.94 300 GLY A CA 1
ATOM 2399 C C . GLY A 1 300 ? -18.770 1.651 18.934 1.00 96.94 300 GLY A C 1
ATOM 2400 O O . GLY A 1 300 ? -19.055 1.741 20.127 1.00 96.94 300 GLY A O 1
ATOM 2401 N N . GLU A 1 301 ? -19.660 1.364 17.992 1.00 96.06 301 GLU A N 1
ATOM 2402 C CA . GLU A 1 301 ? -21.080 1.120 18.257 1.00 96.06 301 GLU A CA 1
ATOM 2403 C C . GLU A 1 301 ? -21.643 0.113 17.249 1.00 96.06 301 GLU A C 1
ATOM 2405 O O . GLU A 1 301 ? -21.132 -0.011 16.135 1.00 96.06 301 GLU A O 1
ATOM 2410 N N . VAL A 1 302 ? -22.671 -0.637 17.651 1.00 96.31 302 VAL A N 1
ATOM 2411 C CA . VAL A 1 302 ? -23.400 -1.540 16.753 1.00 96.31 302 VAL A CA 1
ATOM 2412 C C . VAL A 1 302 ? -24.736 -0.906 16.396 1.00 96.31 302 VAL A C 1
ATOM 2414 O O . VAL A 1 302 ? -25.556 -0.646 17.272 1.00 96.31 302 VAL A O 1
ATOM 2417 N N . PHE A 1 303 ? -24.958 -0.704 15.101 1.00 93.25 303 PHE A N 1
ATOM 2418 C CA . PHE A 1 303 ? -26.218 -0.225 14.546 1.00 93.25 303 PHE A CA 1
ATOM 2419 C C . PHE A 1 303 ? -27.092 -1.409 14.156 1.00 93.25 303 PHE A C 1
ATOM 2421 O O . PHE A 1 303 ? -26.600 -2.380 13.578 1.00 93.25 303 PHE A O 1
ATOM 2428 N N . ASN A 1 304 ? -28.387 -1.332 14.448 1.00 86.25 304 ASN A N 1
ATOM 2429 C CA . ASN A 1 304 ? -29.340 -2.293 13.902 1.00 86.25 304 ASN A CA 1
ATOM 2430 C C . ASN A 1 304 ? -29.429 -2.086 12.381 1.00 86.25 304 ASN A C 1
ATOM 2432 O O . ASN A 1 304 ? -29.467 -0.944 11.922 1.00 86.25 304 ASN A O 1
ATOM 2436 N N . VAL A 1 305 ? -29.416 -3.188 11.630 1.00 69.50 305 VAL A N 1
ATOM 2437 C CA . VAL A 1 305 ? -29.506 -3.218 10.159 1.00 69.50 305 VAL A CA 1
ATOM 2438 C C . VAL A 1 305 ? -30.898 -3.669 9.756 1.00 69.50 305 VAL A C 1
ATOM 2440 O O . VAL A 1 305 ? -31.411 -4.592 10.429 1.00 69.50 305 VAL A O 1
#

Radius of gyration: 21.51 Å; Cα contacts (8 Å, |Δi|>4): 641; chains: 1; bounding box: 53×44×54 Å